Protein AF-A0A2M8Z1N2-F1 (afdb_monomer_lite)

Structure (mmCIF, N/CA/C/O backbone):
data_AF-A0A2M8Z1N2-F1
#
_entry.id   AF-A0A2M8Z1N2-F1
#
loop_
_atom_site.group_PDB
_atom_site.id
_atom_site.type_symbol
_atom_site.label_atom_id
_atom_site.label_alt_id
_atom_site.label_comp_id
_atom_site.label_asym_id
_atom_site.label_entity_id
_atom_site.label_seq_id
_atom_site.pdbx_PDB_ins_code
_atom_site.Cartn_x
_atom_site.Cartn_y
_atom_site.Cartn_z
_atom_site.occupancy
_atom_site.B_iso_or_equiv
_atom_site.auth_seq_id
_atom_site.auth_comp_id
_atom_site.auth_asym_id
_atom_site.auth_atom_id
_atom_site.pdbx_PDB_model_num
ATOM 1 N N . MET A 1 1 ? 59.979 34.017 20.161 1.00 56.16 1 MET A N 1
ATOM 2 C CA . MET A 1 1 ? 59.534 32.718 19.600 1.00 56.16 1 MET A CA 1
ATOM 3 C C . MET A 1 1 ? 60.417 32.365 18.410 1.00 56.16 1 MET A C 1
ATOM 5 O O . MET A 1 1 ? 60.495 33.167 17.484 1.00 56.16 1 MET A O 1
ATOM 9 N N . ASN A 1 2 ? 61.131 31.235 18.458 1.00 60.28 2 ASN A N 1
ATOM 10 C CA . ASN A 1 2 ? 62.002 30.788 17.362 1.00 60.28 2 ASN A CA 1
ATOM 11 C C . ASN A 1 2 ? 61.164 30.390 16.125 1.00 60.28 2 ASN A C 1
ATOM 13 O O . ASN A 1 2 ? 59.959 30.154 16.238 1.00 60.28 2 ASN A O 1
ATOM 17 N N . LYS A 1 3 ? 61.780 30.357 14.930 1.00 59.94 3 LYS A N 1
ATOM 18 C CA . LYS A 1 3 ? 61.083 30.020 13.667 1.00 59.94 3 LYS A CA 1
ATOM 19 C C . LYS A 1 3 ? 60.295 28.706 13.776 1.00 59.94 3 LYS A C 1
ATOM 21 O O . LYS A 1 3 ? 59.174 28.633 13.287 1.00 59.94 3 LYS A O 1
ATOM 26 N N . ASN A 1 4 ? 60.835 27.735 14.511 1.00 58.34 4 ASN A N 1
ATOM 27 C CA . ASN A 1 4 ? 60.213 26.430 14.727 1.00 58.34 4 ASN A CA 1
ATOM 28 C C . ASN A 1 4 ? 58.948 26.527 15.596 1.00 58.34 4 ASN A C 1
ATOM 30 O O . ASN A 1 4 ? 57.950 25.897 15.276 1.00 58.34 4 ASN A O 1
ATOM 34 N N . GLY A 1 5 ? 58.926 27.380 16.626 1.00 52.31 5 GLY A N 1
ATOM 35 C CA . GLY A 1 5 ? 57.735 27.623 17.446 1.00 52.31 5 GLY A CA 1
ATOM 36 C C . GLY A 1 5 ? 56.608 28.332 16.690 1.00 52.31 5 GLY A C 1
ATOM 37 O O . GLY A 1 5 ? 55.441 28.029 16.915 1.00 52.31 5 GLY A O 1
ATOM 38 N N . LYS A 1 6 ? 56.936 29.230 15.746 1.00 60.38 6 LYS A N 1
ATOM 39 C CA . LYS A 1 6 ? 55.936 29.830 14.838 1.00 60.38 6 LYS A CA 1
ATOM 40 C C . LYS A 1 6 ? 55.359 28.797 13.867 1.00 60.38 6 LYS A C 1
ATOM 42 O O . LYS A 1 6 ? 54.159 28.818 13.620 1.00 60.38 6 LYS A O 1
ATOM 47 N N . LEU A 1 7 ? 56.196 27.892 13.354 1.00 54.12 7 LEU A N 1
ATOM 48 C CA . LEU A 1 7 ? 55.771 26.825 12.447 1.00 54.12 7 LEU A CA 1
ATOM 49 C C . LEU A 1 7 ? 54.867 25.805 13.160 1.00 54.12 7 LEU A C 1
ATOM 51 O O . LEU A 1 7 ? 53.811 25.465 12.645 1.00 54.12 7 LEU A O 1
ATOM 55 N N . ILE A 1 8 ? 55.238 25.381 14.373 1.00 61.31 8 ILE A N 1
ATOM 56 C CA . ILE A 1 8 ? 54.447 24.448 15.192 1.00 61.31 8 ILE A CA 1
ATOM 57 C C . ILE A 1 8 ? 53.095 25.066 15.570 1.00 61.31 8 ILE A C 1
ATOM 59 O O . ILE A 1 8 ? 52.067 24.405 15.446 1.00 61.31 8 ILE A O 1
ATOM 63 N N . ALA A 1 9 ? 53.070 26.345 15.961 1.00 59.19 9 ALA A N 1
ATOM 64 C CA . ALA A 1 9 ? 51.823 27.047 16.263 1.00 59.19 9 ALA A CA 1
ATOM 65 C C . ALA A 1 9 ? 50.920 27.197 15.024 1.00 59.19 9 ALA A C 1
ATOM 67 O O . ALA A 1 9 ? 49.710 27.013 15.125 1.00 59.19 9 ALA A O 1
ATOM 68 N N . ALA A 1 10 ? 51.496 27.479 13.850 1.00 59.12 10 ALA A N 1
ATOM 69 C CA . ALA A 1 10 ? 50.747 27.584 12.598 1.00 59.12 10 ALA A CA 1
ATOM 70 C C . ALA A 1 10 ? 50.174 26.231 12.139 1.00 59.12 10 ALA A C 1
ATOM 72 O O . ALA A 1 10 ? 49.019 26.170 11.724 1.00 59.12 10 ALA A O 1
ATOM 73 N N . VAL A 1 11 ? 50.941 25.141 12.266 1.00 59.81 11 VAL A N 1
ATOM 74 C CA . VAL A 1 11 ? 50.475 23.777 11.956 1.00 59.81 11 VAL A CA 1
ATOM 75 C C . VAL A 1 11 ? 49.384 23.335 12.934 1.00 59.81 11 VAL A C 1
ATOM 77 O O . VAL A 1 11 ? 48.373 22.783 12.507 1.00 59.81 11 VAL A O 1
ATOM 80 N N . GLY A 1 12 ? 49.534 23.638 14.228 1.00 53.88 12 GLY A N 1
ATOM 81 C CA . GLY A 1 12 ? 48.501 23.374 15.233 1.00 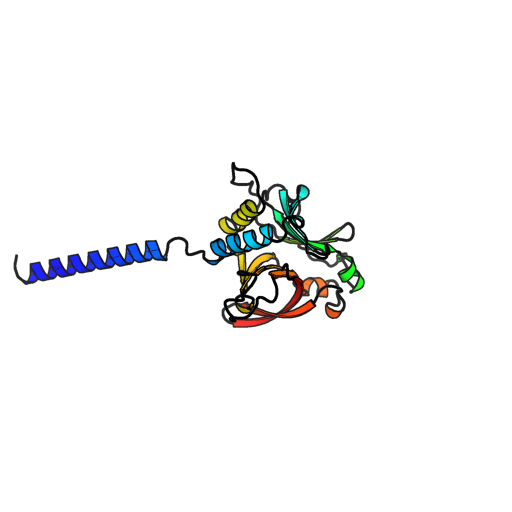53.88 12 GLY A CA 1
ATOM 82 C C . GLY A 1 12 ? 47.203 24.139 14.960 1.00 53.88 12 GLY A C 1
ATOM 83 O O . GLY A 1 12 ? 46.126 23.550 14.990 1.00 53.88 12 GLY A O 1
ATOM 84 N N . ALA A 1 13 ? 47.294 25.426 14.613 1.00 62.94 13 ALA A N 1
ATOM 85 C CA . ALA A 1 13 ? 46.131 26.238 14.256 1.00 62.94 13 ALA A CA 1
ATOM 86 C C . ALA A 1 13 ? 45.434 25.739 12.976 1.00 62.94 13 ALA A C 1
ATOM 88 O O . ALA A 1 13 ? 44.207 25.680 12.930 1.00 62.94 13 ALA A O 1
ATOM 89 N N . ALA A 1 14 ? 46.199 25.321 11.962 1.00 60.00 14 ALA A N 1
ATOM 90 C CA . ALA A 1 14 ? 45.654 24.752 10.730 1.00 60.00 14 ALA A CA 1
ATOM 91 C C . ALA A 1 14 ? 44.951 23.403 10.969 1.00 60.00 14 ALA A C 1
ATOM 93 O O . ALA A 1 14 ? 43.871 23.176 10.430 1.00 60.00 14 ALA A O 1
ATOM 94 N N . ALA A 1 15 ? 45.512 22.535 11.817 1.00 62.75 15 ALA A N 1
ATOM 95 C CA . ALA A 1 15 ? 44.900 21.253 12.167 1.00 62.75 15 ALA A CA 1
ATOM 96 C C . ALA A 1 15 ? 43.570 21.430 12.921 1.00 62.75 15 ALA A C 1
ATOM 98 O O . ALA A 1 15 ? 42.595 20.740 12.623 1.00 62.75 15 ALA A O 1
ATOM 99 N N . VAL A 1 16 ? 43.500 22.396 13.845 1.00 70.88 16 VAL A N 1
ATOM 100 C CA . VAL A 1 16 ? 42.253 22.738 14.550 1.00 70.88 16 VAL A CA 1
ATOM 101 C C . VAL A 1 16 ? 41.213 23.299 13.580 1.00 70.88 16 VAL A C 1
ATOM 103 O O . VAL A 1 16 ? 40.056 22.891 13.630 1.00 70.88 16 VAL A O 1
ATOM 106 N N . LEU A 1 17 ? 41.614 24.178 12.656 1.00 67.62 17 LEU A N 1
ATOM 107 C CA . LEU A 1 17 ? 40.703 24.744 11.658 1.00 67.62 17 LEU A CA 1
ATOM 108 C C . LEU A 1 17 ? 40.112 23.656 10.744 1.00 67.62 17 LEU A C 1
ATOM 110 O O . LEU A 1 17 ? 38.910 23.650 10.494 1.00 67.62 17 LEU A O 1
ATOM 114 N N . VAL A 1 18 ? 40.934 22.700 10.301 1.00 67.69 18 VAL A N 1
ATOM 115 C CA . VAL A 1 18 ? 40.484 21.553 9.494 1.00 67.69 18 VAL A CA 1
ATOM 116 C C . VAL A 1 18 ? 39.529 20.658 10.286 1.00 67.69 18 VAL A C 1
ATOM 118 O O . VAL A 1 18 ? 38.492 20.273 9.755 1.00 67.69 18 VAL A O 1
ATOM 121 N N . ALA A 1 19 ? 39.812 20.374 11.559 1.00 63.34 19 ALA A N 1
ATOM 122 C CA . ALA A 1 19 ? 38.916 19.583 12.404 1.00 63.34 19 ALA A CA 1
ATOM 123 C C . ALA A 1 19 ? 37.553 20.269 12.619 1.00 63.34 19 ALA A C 1
ATOM 125 O O . ALA A 1 19 ? 36.520 19.604 12.578 1.00 63.34 19 ALA A O 1
ATOM 126 N N . VAL A 1 20 ? 37.533 21.597 12.783 1.00 71.06 20 VAL A N 1
ATOM 127 C CA . VAL A 1 20 ? 36.293 22.384 12.900 1.00 71.06 20 VAL A CA 1
ATOM 128 C C . VAL A 1 20 ? 35.500 22.368 11.593 1.00 71.06 20 VAL A C 1
ATOM 130 O O . VAL A 1 20 ? 34.286 22.190 11.628 1.00 71.06 20 VAL A O 1
ATOM 133 N N . ILE A 1 21 ? 36.164 22.491 10.440 1.00 68.00 21 ILE A N 1
ATOM 134 C CA . ILE A 1 21 ? 35.508 22.401 9.126 1.00 68.00 21 ILE A CA 1
ATOM 135 C C . ILE A 1 21 ? 34.936 20.997 8.904 1.00 68.00 21 ILE A C 1
ATOM 137 O O . ILE A 1 21 ? 33.793 20.875 8.479 1.00 68.00 21 ILE A O 1
ATOM 141 N N . ILE A 1 22 ? 35.677 19.937 9.242 1.00 60.50 22 ILE A N 1
ATOM 142 C CA . ILE A 1 22 ? 35.192 18.553 9.143 1.00 60.50 22 ILE A CA 1
ATOM 143 C C . ILE A 1 22 ? 33.990 18.339 10.069 1.00 60.50 22 ILE A C 1
ATOM 145 O O . ILE A 1 22 ? 32.986 17.788 9.633 1.00 60.50 22 ILE A O 1
ATOM 149 N N . ALA A 1 23 ? 34.039 18.819 11.313 1.00 58.25 23 ALA A N 1
ATOM 150 C CA . ALA A 1 23 ? 32.915 18.720 12.241 1.00 58.25 23 ALA A CA 1
ATOM 151 C C . ALA A 1 23 ? 31.687 19.517 11.765 1.00 58.25 23 ALA A C 1
ATOM 153 O O . ALA A 1 23 ? 30.561 19.053 11.930 1.00 58.25 23 ALA A O 1
ATOM 154 N N . ALA A 1 24 ? 31.890 20.683 11.143 1.00 59.53 24 ALA A N 1
ATOM 155 C CA . ALA A 1 24 ? 30.822 21.483 10.553 1.00 59.53 24 ALA A CA 1
ATOM 156 C C . ALA A 1 24 ? 30.219 20.808 9.312 1.00 59.53 24 ALA A C 1
ATOM 158 O O . ALA A 1 24 ? 29.002 20.789 9.178 1.00 59.53 24 ALA A O 1
ATOM 159 N N . VAL A 1 25 ? 31.036 20.197 8.445 1.00 57.56 25 VAL A N 1
ATOM 160 C CA . VAL A 1 25 ? 30.568 19.408 7.291 1.00 57.56 25 VAL A CA 1
ATOM 161 C C . VAL A 1 25 ? 29.851 18.139 7.747 1.00 57.56 25 VAL A C 1
ATOM 163 O O . VAL A 1 25 ? 28.822 17.803 7.185 1.00 57.56 25 VAL A O 1
ATOM 166 N N . ILE A 1 26 ? 30.314 17.455 8.796 1.00 54.34 26 ILE A N 1
ATOM 167 C CA . ILE A 1 26 ? 29.599 16.308 9.377 1.00 54.34 26 ILE A CA 1
ATOM 168 C C . ILE A 1 26 ? 28.275 16.753 10.013 1.00 54.34 26 ILE A C 1
ATOM 170 O O . ILE A 1 26 ? 27.309 16.006 9.963 1.00 54.34 26 ILE A O 1
ATOM 174 N N . GLN A 1 27 ? 28.173 17.965 10.562 1.00 53.03 27 GLN A N 1
ATOM 175 C CA . GLN A 1 27 ? 26.904 18.488 11.088 1.00 53.03 27 GLN A CA 1
ATOM 176 C C . GLN A 1 27 ? 25.946 18.972 9.989 1.00 53.03 27 GLN A C 1
ATOM 178 O O . GLN A 1 27 ? 24.738 18.802 10.128 1.00 53.03 27 GLN A O 1
ATOM 183 N N . THR A 1 28 ? 26.44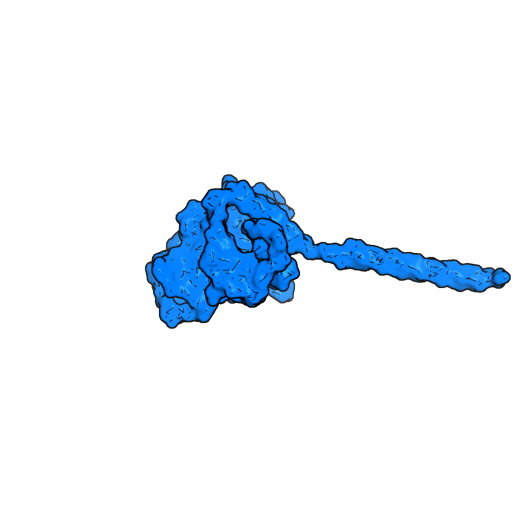9 19.538 8.887 1.00 54.44 28 THR A N 1
ATOM 184 C CA . THR A 1 28 ? 25.611 20.007 7.768 1.00 54.44 28 THR A CA 1
ATOM 185 C C . THR A 1 28 ? 25.257 18.896 6.782 1.00 54.44 28 THR A C 1
ATOM 187 O O . THR A 1 28 ? 24.136 18.865 6.289 1.00 54.44 28 THR A O 1
ATOM 190 N N . ALA A 1 29 ? 26.164 17.950 6.534 1.00 50.31 29 ALA A N 1
ATOM 191 C CA . ALA A 1 29 ? 25.922 16.753 5.729 1.00 50.31 29 ALA A CA 1
ATOM 192 C C . ALA A 1 29 ? 25.341 15.594 6.554 1.00 50.31 29 ALA A C 1
ATOM 194 O O . ALA A 1 29 ? 24.684 14.732 5.997 1.00 50.31 29 ALA A O 1
ATOM 195 N N . GLY A 1 30 ? 25.540 15.554 7.873 1.00 43.00 30 GLY A N 1
ATOM 196 C CA . GLY A 1 30 ? 24.906 14.584 8.780 1.00 43.00 30 GLY A CA 1
ATOM 197 C C . GLY A 1 30 ? 23.588 15.071 9.389 1.00 43.00 30 GLY A C 1
ATOM 198 O O . GLY A 1 30 ? 22.973 14.353 10.175 1.00 43.00 30 GLY A O 1
ATOM 199 N N . GLY A 1 31 ? 23.129 16.275 9.035 1.00 46.53 31 GLY A N 1
ATOM 200 C CA . GLY A 1 31 ? 21.827 16.793 9.438 1.00 46.53 31 GLY A CA 1
ATOM 201 C C . GLY A 1 31 ? 20.705 16.093 8.676 1.00 46.53 31 GLY A C 1
ATOM 202 O O . GLY A 1 31 ? 20.426 16.453 7.541 1.00 46.53 31 GLY A O 1
ATOM 203 N N . ASN A 1 32 ? 20.069 15.094 9.296 1.00 55.72 32 ASN A N 1
ATOM 204 C CA . ASN A 1 32 ? 18.836 14.428 8.847 1.00 55.72 32 ASN A CA 1
ATOM 205 C C . ASN A 1 32 ? 18.682 14.341 7.307 1.00 55.72 32 ASN A C 1
ATOM 207 O O . ASN A 1 32 ? 17.739 14.895 6.721 1.00 55.72 32 ASN A 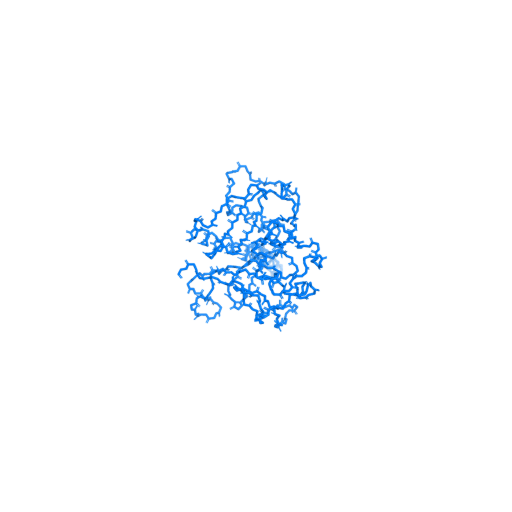O 1
ATOM 211 N N . LEU A 1 33 ? 19.619 13.636 6.653 1.00 62.22 33 LEU A N 1
ATOM 212 C CA . LEU A 1 33 ? 19.565 13.249 5.233 1.00 62.22 33 LEU A CA 1
ATOM 213 C C . LEU A 1 33 ? 18.502 12.170 4.976 1.00 62.22 33 LEU A C 1
ATOM 215 O O . LEU A 1 33 ? 18.679 11.302 4.121 1.00 62.22 33 LEU A O 1
ATOM 219 N N . ASP A 1 34 ? 17.385 12.197 5.702 1.00 74.25 34 ASP A N 1
ATOM 220 C CA . ASP A 1 34 ? 16.264 11.332 5.381 1.00 74.25 34 ASP A CA 1
ATOM 221 C C . ASP A 1 34 ? 15.508 11.888 4.171 1.00 74.25 34 ASP A C 1
ATOM 223 O O . ASP A 1 34 ? 14.406 12.428 4.262 1.00 74.25 34 ASP A O 1
ATOM 227 N N . VAL A 1 35 ? 16.174 11.815 3.021 1.00 82.38 35 VAL A N 1
ATOM 228 C CA . VAL A 1 35 ? 15.654 12.251 1.727 1.00 82.38 35 VAL A CA 1
ATOM 229 C C . VAL A 1 35 ? 14.409 11.447 1.389 1.00 82.38 35 VAL A C 1
ATOM 231 O O . VAL A 1 35 ? 13.422 12.021 0.951 1.00 82.38 35 VAL A O 1
ATOM 234 N N . VAL A 1 36 ? 14.431 10.140 1.653 1.00 85.44 36 VAL A N 1
ATOM 235 C CA . VAL A 1 36 ? 13.286 9.261 1.412 1.00 85.44 36 VAL A CA 1
ATOM 236 C C . VAL A 1 36 ? 12.117 9.651 2.313 1.00 85.44 36 VAL A C 1
ATOM 238 O O . VAL A 1 36 ? 11.042 9.882 1.783 1.00 85.44 36 VAL A O 1
ATOM 241 N N . GLY A 1 37 ? 12.296 9.829 3.624 1.00 85.81 37 GLY A N 1
ATOM 242 C CA . GLY A 1 37 ? 11.205 10.256 4.511 1.00 85.81 37 GLY A CA 1
ATOM 243 C C . GLY A 1 37 ? 10.616 11.618 4.131 1.00 85.81 37 GLY A C 1
ATOM 244 O O . GLY A 1 37 ? 9.408 11.756 3.980 1.00 85.81 37 GLY A O 1
ATOM 245 N N . LYS A 1 38 ? 11.465 12.619 3.873 1.00 87.38 38 LYS A N 1
ATOM 246 C CA . LYS A 1 38 ? 11.001 13.966 3.493 1.00 87.38 38 LYS A CA 1
ATOM 247 C C . LYS A 1 38 ? 10.302 13.998 2.131 1.00 87.38 38 LYS A C 1
ATOM 249 O O . LYS A 1 38 ? 9.274 14.649 1.983 1.00 87.38 38 LYS A O 1
ATOM 254 N N . GLN A 1 39 ? 10.868 13.337 1.123 1.00 93.88 39 GLN A N 1
ATOM 255 C CA . GLN A 1 39 ? 10.316 13.366 -0.236 1.00 93.88 39 GLN A CA 1
ATOM 256 C C . GLN A 1 39 ? 9.102 12.446 -0.392 1.00 93.88 39 GLN A C 1
ATOM 258 O O . GLN A 1 39 ? 8.196 12.764 -1.162 1.00 93.88 39 GLN A O 1
ATOM 263 N N . SER A 1 40 ? 9.049 11.342 0.356 1.00 97.19 40 SER A N 1
ATOM 264 C CA . SER A 1 40 ? 7.879 10.463 0.390 1.00 97.19 40 SER A CA 1
ATOM 265 C C . SER A 1 40 ? 6.649 11.191 0.932 1.00 97.19 40 SER A C 1
ATOM 267 O O . SER A 1 40 ? 5.607 11.123 0.293 1.00 97.19 40 SER A O 1
ATOM 269 N N . ALA A 1 41 ? 6.781 11.995 1.995 1.00 97.00 41 ALA A N 1
ATOM 270 C CA . ALA A 1 41 ? 5.677 12.813 2.511 1.00 97.00 41 ALA A CA 1
ATOM 271 C C . ALA A 1 41 ? 5.165 13.839 1.489 1.00 97.00 41 ALA A C 1
ATOM 273 O O . ALA A 1 41 ? 3.971 13.872 1.210 1.00 97.00 41 ALA A O 1
ATOM 274 N N . GLY A 1 42 ? 6.055 14.621 0.867 1.00 97.12 42 GLY A N 1
ATOM 275 C CA . GLY A 1 42 ? 5.636 15.628 -0.121 1.00 97.12 42 GLY A CA 1
ATOM 276 C C . GLY A 1 42 ? 5.013 15.030 -1.393 1.00 97.12 42 GLY A C 1
ATOM 277 O O . GLY A 1 42 ? 4.050 15.565 -1.942 1.00 97.12 42 GLY A O 1
ATOM 278 N N . SER A 1 43 ? 5.527 13.891 -1.865 1.00 97.69 43 SER A N 1
ATOM 279 C CA . SER A 1 43 ? 4.917 13.181 -3.001 1.00 97.69 43 SER A CA 1
ATOM 280 C C . SER A 1 43 ? 3.596 12.516 -2.618 1.00 97.69 43 SER A C 1
ATOM 282 O O . SER A 1 43 ? 2.651 12.566 -3.399 1.00 97.69 43 SER A O 1
ATOM 284 N N . PHE A 1 44 ? 3.476 11.979 -1.402 1.00 98.62 44 PHE A N 1
ATOM 285 C CA . PHE A 1 44 ? 2.217 11.420 -0.920 1.00 98.62 44 PHE A CA 1
ATOM 286 C C . PHE A 1 44 ? 1.147 12.503 -0.766 1.00 98.62 44 PHE A C 1
ATOM 288 O O . PHE A 1 44 ? 0.022 12.310 -1.210 1.00 98.62 44 PHE A O 1
ATOM 295 N N . GLU A 1 45 ? 1.498 13.685 -0.252 1.00 98.31 45 GLU A N 1
ATOM 296 C CA . GLU A 1 45 ? 0.605 14.851 -0.236 1.00 98.31 45 GLU A CA 1
ATOM 297 C C . GLU A 1 45 ? 0.089 15.196 -1.642 1.00 98.31 45 GLU A C 1
ATOM 299 O O . GLU A 1 45 ? -1.089 15.502 -1.820 1.00 98.31 45 GLU A O 1
ATOM 304 N N . THR A 1 46 ? 0.941 15.079 -2.665 1.00 98.19 46 THR A N 1
ATOM 305 C CA . THR A 1 46 ? 0.530 15.282 -4.063 1.00 98.19 46 THR A CA 1
ATOM 306 C C . THR A 1 46 ? -0.519 14.252 -4.499 1.00 98.19 46 THR A C 1
ATOM 308 O O . THR A 1 46 ? -1.500 14.626 -5.144 1.00 98.19 46 THR A O 1
ATOM 311 N N . ILE A 1 47 ? -0.368 12.981 -4.108 1.00 98.38 47 ILE A N 1
ATOM 312 C CA . ILE A 1 47 ? -1.379 11.936 -4.343 1.00 98.38 47 ILE A CA 1
ATOM 313 C C . ILE A 1 47 ? -2.691 12.287 -3.633 1.00 98.38 47 ILE A C 1
ATOM 315 O O . ILE A 1 47 ? -3.738 12.330 -4.278 1.00 98.38 47 ILE A O 1
ATOM 319 N N . LEU A 1 48 ? -2.633 12.599 -2.334 1.00 98.50 48 LEU A N 1
ATOM 320 C CA . LEU A 1 48 ? -3.808 12.939 -1.522 1.00 98.50 48 LEU A CA 1
ATOM 321 C C . LEU A 1 48 ? -4.593 14.120 -2.114 1.00 98.50 48 LEU A C 1
ATOM 323 O O . LEU A 1 48 ? -5.819 14.087 -2.164 1.00 98.50 48 LEU A O 1
ATOM 327 N N . ASN A 1 49 ? -3.886 15.135 -2.613 1.00 98.06 49 ASN A N 1
ATOM 328 C CA . ASN A 1 49 ? -4.488 16.308 -3.247 1.00 98.06 49 ASN A CA 1
ATOM 329 C C . ASN A 1 49 ? -5.021 16.038 -4.661 1.00 98.06 49 ASN A C 1
ATOM 331 O O . ASN A 1 49 ? -5.860 16.797 -5.144 1.00 98.06 49 ASN A O 1
ATOM 335 N N . THR A 1 50 ? -4.5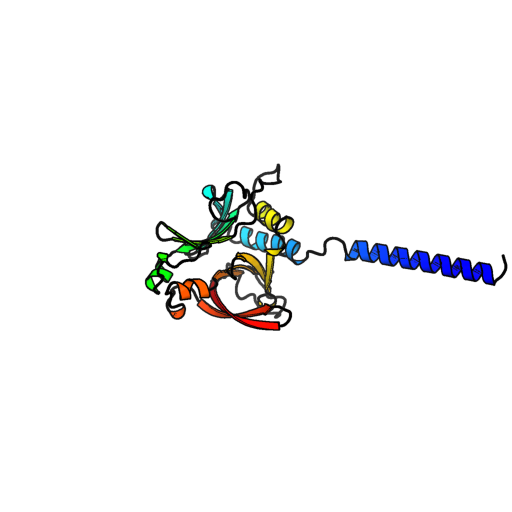39 14.991 -5.337 1.00 98.12 50 THR A N 1
ATOM 336 C CA . THR A 1 50 ? -5.012 14.619 -6.679 1.00 98.12 50 THR A CA 1
ATOM 337 C C . THR A 1 50 ? -6.324 13.842 -6.614 1.00 98.12 50 THR A C 1
ATOM 339 O O . THR A 1 50 ? -7.192 14.043 -7.460 1.00 98.12 50 THR A O 1
ATOM 342 N N . VAL A 1 51 ? -6.496 12.994 -5.597 1.00 97.88 51 VAL A N 1
ATOM 343 C CA . VAL A 1 51 ? -7.701 12.166 -5.411 1.00 97.88 51 VAL A CA 1
ATOM 344 C C . VAL A 1 51 ? -8.361 12.381 -4.041 1.00 97.88 51 VAL A C 1
ATOM 346 O O . VAL A 1 51 ? -8.539 11.427 -3.282 1.00 97.88 51 VAL A O 1
ATOM 349 N N . PRO A 1 52 ? -8.759 13.619 -3.694 1.00 97.62 52 PRO A N 1
ATOM 350 C CA . PRO A 1 52 ? -9.295 13.919 -2.366 1.00 97.62 52 PRO A CA 1
ATOM 351 C C . PRO A 1 52 ? -10.579 13.135 -2.056 1.00 97.62 52 PRO A C 1
ATOM 353 O O . PRO A 1 52 ? -10.773 12.709 -0.921 1.00 97.62 52 PRO A O 1
ATOM 356 N N . ASP A 1 53 ? -11.414 12.862 -3.063 1.00 97.81 53 ASP A N 1
ATOM 357 C CA . ASP A 1 53 ? -12.671 12.114 -2.902 1.00 97.81 53 ASP A CA 1
ATOM 358 C C . ASP A 1 53 ? -12.451 10.620 -2.586 1.00 97.81 53 ASP A C 1
ATOM 360 O O . ASP A 1 53 ? -13.336 9.943 -2.049 1.00 97.81 53 ASP A O 1
ATOM 364 N N . ASN A 1 54 ? -11.256 10.103 -2.888 1.00 98.38 54 ASN A N 1
ATOM 365 C CA . ASN A 1 54 ? -10.841 8.731 -2.603 1.00 98.38 54 ASN A CA 1
ATOM 366 C C . ASN A 1 54 ? -10.225 8.575 -1.206 1.00 98.38 54 ASN A C 1
ATOM 368 O O . ASN A 1 54 ? -9.983 7.442 -0.782 1.00 98.38 54 ASN A O 1
ATOM 372 N N . VAL A 1 55 ? -9.972 9.680 -0.496 1.00 98.56 55 VAL A N 1
ATOM 373 C CA . VAL A 1 55 ? -9.365 9.685 0.837 1.00 98.56 55 VAL A CA 1
ATOM 374 C C . VAL A 1 55 ? -10.440 9.922 1.890 1.00 98.56 55 VAL A C 1
ATOM 376 O O . VAL A 1 55 ? -11.140 10.932 1.873 1.00 98.56 55 VAL A O 1
ATOM 379 N N . LYS A 1 56 ? -10.578 8.993 2.838 1.00 98.25 56 LYS A N 1
ATOM 380 C CA . LYS A 1 56 ? -11.607 9.055 3.888 1.00 98.25 56 LYS A CA 1
ATOM 381 C C . LYS A 1 56 ? -11.022 8.747 5.254 1.00 98.25 56 LYS A C 1
ATOM 383 O O . LYS A 1 56 ? -10.073 7.974 5.361 1.00 98.25 56 LYS A O 1
ATOM 388 N N . ALA A 1 57 ? -11.610 9.328 6.296 1.00 97.62 57 ALA A N 1
ATOM 389 C CA . ALA A 1 57 ? -11.345 8.891 7.660 1.00 97.62 57 ALA A CA 1
ATOM 390 C C . ALA A 1 57 ? -11.749 7.416 7.816 1.00 97.62 57 ALA A C 1
ATOM 392 O O . ALA A 1 57 ? -12.784 6.992 7.300 1.00 97.62 57 ALA A O 1
ATOM 393 N N . ASP A 1 58 ? -10.925 6.655 8.524 1.00 97.12 58 ASP A N 1
ATOM 394 C CA . ASP A 1 58 ? -11.181 5.271 8.895 1.00 97.12 58 ASP A CA 1
ATOM 395 C C . ASP A 1 58 ? -11.235 5.191 10.424 1.00 97.12 58 ASP A C 1
ATOM 397 O O . ASP A 1 58 ? -10.221 5.039 11.108 1.00 97.12 58 ASP A O 1
ATOM 401 N N . GLU A 1 59 ? -12.438 5.395 10.965 1.00 94.38 59 GLU A N 1
ATOM 402 C CA . GLU A 1 59 ? -12.663 5.493 12.412 1.00 94.38 59 GLU A CA 1
ATOM 403 C C . GLU A 1 59 ? -12.346 4.178 13.133 1.00 94.38 59 GLU A C 1
ATOM 405 O O . GLU A 1 59 ? -11.837 4.201 14.250 1.00 94.38 59 GLU A O 1
ATOM 410 N N . ILE A 1 60 ? -12.590 3.036 12.479 1.00 93.81 60 ILE A N 1
ATOM 411 C CA . ILE A 1 60 ? -12.333 1.701 13.039 1.00 93.81 60 ILE A CA 1
ATOM 412 C C . ILE A 1 60 ? -10.839 1.511 13.300 1.00 93.81 60 ILE A C 1
ATOM 414 O O . ILE A 1 60 ? -10.457 0.948 14.324 1.00 93.81 60 ILE A O 1
ATOM 418 N N . ASN A 1 61 ? -9.991 1.994 12.390 1.00 95.25 61 ASN A N 1
ATOM 419 C CA . ASN A 1 61 ? -8.544 1.856 12.500 1.00 95.25 61 ASN A CA 1
ATOM 420 C C . ASN A 1 61 ? -7.858 3.088 13.117 1.00 95.25 61 ASN A C 1
ATOM 422 O O . ASN A 1 61 ? -6.625 3.142 13.158 1.00 95.25 61 ASN A O 1
ATOM 426 N N . GLY A 1 62 ? -8.623 4.079 13.592 1.00 94.44 62 GLY A N 1
ATOM 427 C CA . GLY A 1 62 ? -8.084 5.325 14.141 1.00 94.44 62 GLY A CA 1
ATOM 428 C C . GLY A 1 62 ? -7.207 6.076 13.135 1.00 94.44 62 GLY A C 1
ATOM 429 O O . GLY A 1 62 ? -6.120 6.541 13.485 1.00 94.44 62 GLY A O 1
ATOM 430 N N . GLY A 1 63 ? -7.618 6.120 11.865 1.00 96.19 63 GLY A N 1
ATOM 431 C CA . GLY A 1 63 ? -6.759 6.548 10.766 1.00 96.19 63 GLY A CA 1
ATOM 432 C C . GLY A 1 63 ? -7.493 7.049 9.531 1.00 96.19 63 GLY A C 1
ATOM 433 O O . GLY A 1 63 ? -8.553 7.668 9.615 1.00 96.19 63 GLY A O 1
ATOM 434 N N . TRP A 1 64 ? -6.891 6.788 8.374 1.00 98.50 64 TRP A N 1
ATOM 435 C CA . TRP A 1 64 ? -7.412 7.148 7.060 1.00 98.50 64 TRP A CA 1
ATOM 436 C C . TRP A 1 64 ? -7.268 5.983 6.101 1.00 98.50 64 TRP A C 1
ATOM 438 O O . TRP A 1 64 ? -6.461 5.074 6.301 1.00 98.50 64 TRP A O 1
ATOM 448 N N . SER A 1 65 ? -8.049 6.047 5.032 1.00 98.69 65 SER A N 1
ATOM 449 C CA . SER A 1 65 ? -7.950 5.140 3.906 1.00 98.69 65 SER A CA 1
ATOM 450 C C . SER A 1 65 ? -7.889 5.906 2.591 1.00 98.69 65 SER A C 1
ATOM 452 O O . SER A 1 65 ? -8.509 6.959 2.452 1.00 98.69 65 SER A O 1
ATOM 454 N N . LEU A 1 66 ? -7.149 5.358 1.630 1.00 98.81 66 LEU A N 1
ATOM 455 C CA . LEU A 1 66 ? -7.125 5.770 0.231 1.00 98.81 66 LEU A CA 1
ATOM 456 C C . LEU A 1 66 ? -7.674 4.609 -0.589 1.00 98.81 66 LEU A C 1
ATOM 458 O O . LEU A 1 66 ? -7.057 3.545 -0.656 1.00 98.81 66 LEU A O 1
ATOM 462 N N . THR A 1 67 ? -8.839 4.813 -1.199 1.00 98.75 67 THR A N 1
ATOM 463 C CA . THR A 1 67 ? -9.507 3.809 -2.037 1.00 98.75 67 THR A CA 1
ATOM 464 C C . THR A 1 67 ? -9.052 3.936 -3.485 1.00 98.75 67 THR A C 1
ATOM 466 O O . THR A 1 67 ? -9.022 5.038 -4.033 1.00 98.75 67 THR A O 1
ATOM 469 N N . ALA A 1 68 ? -8.716 2.819 -4.123 1.00 98.25 68 ALA A N 1
ATOM 470 C CA . ALA A 1 68 ? -8.367 2.778 -5.535 1.00 98.25 68 ALA A CA 1
ATOM 471 C C . ALA A 1 68 ? -9.475 3.378 -6.428 1.00 98.25 68 ALA A C 1
ATOM 473 O O . ALA A 1 68 ? -10.652 3.310 -6.068 1.00 98.25 68 ALA A O 1
ATOM 474 N N . PRO A 1 69 ? -9.136 3.917 -7.615 1.00 97.50 69 PRO A N 1
ATOM 475 C CA . PRO A 1 69 ? -10.119 4.435 -8.569 1.00 97.50 69 PRO A CA 1
ATOM 476 C C . PRO A 1 69 ? -11.227 3.448 -8.958 1.00 97.50 69 PRO A C 1
ATOM 478 O O . PRO A 1 69 ? -12.349 3.870 -9.219 1.00 97.50 69 PRO A O 1
ATOM 481 N N . ASP A 1 70 ? -10.929 2.146 -8.990 1.00 97.19 70 ASP A N 1
ATOM 482 C CA . ASP A 1 70 ? -11.910 1.099 -9.299 1.00 97.19 70 ASP A CA 1
ATOM 483 C C . ASP A 1 70 ? -12.689 0.592 -8.073 1.00 97.19 70 ASP A C 1
ATOM 485 O O . ASP A 1 70 ? -13.575 -0.244 -8.219 1.00 97.19 70 ASP A O 1
ATOM 489 N N . GLY A 1 71 ? -12.375 1.088 -6.872 1.00 97.50 71 GLY A N 1
ATOM 490 C CA . GLY A 1 71 ? -13.019 0.691 -5.620 1.00 97.50 71 GLY A CA 1
ATOM 491 C C . GLY A 1 71 ? -12.584 -0.663 -5.050 1.00 97.50 71 GLY A C 1
ATOM 492 O O . GLY A 1 71 ? -12.935 -0.956 -3.912 1.00 97.50 71 GLY A O 1
ATOM 493 N N . GLY A 1 72 ? -11.804 -1.469 -5.779 1.00 97.12 72 GLY A N 1
ATOM 494 C CA . GLY A 1 72 ? -11.561 -2.878 -5.429 1.00 97.12 72 GLY A CA 1
ATOM 495 C C . GLY A 1 72 ? -10.493 -3.117 -4.355 1.00 97.12 72 GLY A C 1
ATOM 496 O O . GLY A 1 72 ? -10.298 -4.248 -3.910 1.00 97.12 72 GLY A O 1
ATOM 497 N N . VAL A 1 73 ? -9.759 -2.075 -3.959 1.00 98.75 73 VAL A N 1
ATOM 498 C CA . VAL A 1 73 ? -8.755 -2.121 -2.888 1.00 98.75 73 VAL A CA 1
ATOM 499 C C . VAL A 1 73 ? -8.606 -0.749 -2.241 1.00 98.75 73 VAL A C 1
ATOM 501 O O . VAL A 1 73 ? -8.728 0.282 -2.905 1.00 98.75 73 VAL A O 1
ATOM 504 N N . ARG A 1 74 ? -8.297 -0.719 -0.946 1.00 98.69 74 ARG A N 1
ATOM 505 C CA . ARG A 1 74 ? -7.911 0.492 -0.224 1.00 98.69 74 ARG A CA 1
ATOM 506 C C . ARG A 1 74 ? -6.672 0.268 0.630 1.00 98.69 74 ARG A C 1
ATOM 508 O O . ARG A 1 74 ? -6.493 -0.792 1.222 1.00 98.69 74 ARG A O 1
ATOM 515 N N . PHE A 1 75 ? -5.822 1.286 0.692 1.00 98.88 75 PHE A N 1
ATOM 516 C CA . PHE A 1 75 ? -4.700 1.360 1.622 1.00 98.88 75 PHE A CA 1
ATOM 517 C C . PHE A 1 75 ? -5.182 2.084 2.870 1.00 98.88 75 PHE A C 1
ATOM 519 O O . PHE A 1 75 ? -5.739 3.173 2.756 1.00 98.88 75 PHE A O 1
ATOM 526 N N . ILE A 1 76 ? -4.981 1.488 4.040 1.00 98.81 76 ILE A N 1
ATOM 527 C CA . ILE A 1 76 ? -5.386 2.045 5.330 1.00 98.81 76 ILE A CA 1
ATOM 528 C C . ILE A 1 76 ? -4.128 2.276 6.161 1.00 98.81 76 ILE A C 1
ATOM 530 O O . ILE A 1 76 ? -3.274 1.391 6.262 1.00 98.81 76 ILE A O 1
ATOM 534 N N . TRP A 1 77 ? -4.023 3.456 6.771 1.00 98.38 77 TRP A N 1
ATOM 535 C CA . TRP A 1 77 ? -2.959 3.786 7.711 1.00 98.38 77 TRP A CA 1
ATOM 536 C C . TRP A 1 77 ? -3.518 4.492 8.940 1.00 98.38 77 TRP A C 1
ATOM 538 O O . TRP A 1 77 ? -4.289 5.451 8.858 1.00 98.38 77 TRP A O 1
ATOM 548 N N . SER A 1 78 ? -3.118 3.993 10.100 1.00 96.81 78 SER A N 1
ATOM 549 C CA . SER A 1 78 ? -3.553 4.486 11.394 1.00 96.81 78 SER A CA 1
ATOM 550 C C . SER A 1 78 ? -2.761 5.730 11.811 1.00 96.81 78 SER A C 1
ATOM 552 O O . SER A 1 78 ? -1.553 5.826 11.583 1.00 96.81 78 SER A O 1
ATOM 554 N N . GLY A 1 79 ? -3.445 6.695 12.427 1.00 93.81 79 GLY A N 1
ATOM 555 C CA . GLY A 1 79 ? -2.815 7.775 13.193 1.00 93.81 79 GLY A CA 1
ATOM 556 C C . GLY A 1 79 ? -2.741 7.469 14.689 1.00 93.81 79 GLY A C 1
ATOM 557 O O . GLY A 1 79 ? -1.900 8.031 15.389 1.00 93.81 79 GLY A O 1
ATOM 558 N N . ASP A 1 80 ? -3.596 6.569 15.181 1.00 93.69 80 ASP A N 1
ATOM 559 C CA . ASP A 1 80 ? -3.642 6.105 16.566 1.00 93.69 80 ASP A CA 1
ATOM 560 C C . ASP A 1 80 ? -3.484 4.578 16.631 1.00 93.69 80 ASP A C 1
ATOM 562 O O . ASP A 1 80 ? -4.461 3.825 16.583 1.00 93.69 80 ASP A O 1
ATOM 566 N N . TYR A 1 81 ? -2.243 4.113 16.804 1.00 94.25 81 TYR A N 1
ATOM 567 C CA . TYR A 1 81 ? -1.916 2.681 16.842 1.00 94.25 81 TYR A CA 1
ATOM 568 C C . TYR A 1 81 ? -2.519 1.955 18.051 1.00 94.25 81 TYR A C 1
ATOM 570 O O . TYR A 1 81 ? -2.571 0.724 18.088 1.00 94.25 81 TYR A O 1
ATOM 578 N N . SER A 1 82 ? -3.008 2.706 19.047 1.00 92.56 82 SER A N 1
ATOM 579 C CA . SER A 1 82 ? -3.745 2.141 20.178 1.00 92.56 82 SER A CA 1
ATOM 580 C C . SER A 1 82 ? -5.203 1.792 19.848 1.00 92.56 82 SER A C 1
ATOM 582 O O . SER A 1 82 ? -5.826 1.063 20.620 1.00 92.56 82 SER A O 1
ATOM 584 N N . GLN A 1 83 ? -5.744 2.286 18.726 1.00 92.56 83 GLN A N 1
ATOM 585 C CA . GLN A 1 83 ? -7.126 2.034 18.297 1.00 92.56 83 GLN A CA 1
ATOM 586 C C . GLN A 1 83 ? -7.249 0.943 17.238 1.00 92.56 83 GLN A C 1
ATOM 588 O O . GLN A 1 83 ? -8.265 0.253 17.203 1.00 92.56 83 GLN A O 1
ATOM 593 N N . SER A 1 84 ? -6.243 0.774 16.380 1.00 92.00 84 SER A N 1
ATOM 594 C CA . SER A 1 84 ? -6.345 -0.181 15.282 1.00 92.00 84 SER A CA 1
ATOM 595 C C . SER A 1 84 ? -6.431 -1.628 15.824 1.00 92.00 84 SER A C 1
ATOM 597 O O . SER A 1 84 ? -5.622 -2.036 16.666 1.00 92.00 84 SER A O 1
ATOM 599 N N . PRO A 1 85 ? -7.416 -2.438 15.404 1.00 90.88 85 PRO A N 1
ATOM 600 C CA . PRO A 1 85 ? -7.652 -3.747 16.012 1.00 90.88 85 PRO A CA 1
ATOM 601 C C . PRO A 1 85 ? -6.613 -4.791 15.592 1.00 90.88 85 PRO A C 1
ATOM 603 O O . PRO A 1 85 ? -6.135 -5.548 16.435 1.00 90.88 85 PRO A O 1
ATOM 606 N N . LEU A 1 86 ? -6.246 -4.819 14.306 1.00 93.69 86 LEU A N 1
ATOM 607 C CA . LEU A 1 86 ? -5.407 -5.878 13.737 1.00 93.69 86 LEU A CA 1
ATOM 608 C C . LEU A 1 86 ? -4.068 -5.353 13.211 1.00 93.69 86 LEU A C 1
ATOM 610 O O . LEU A 1 86 ? -3.012 -5.848 13.604 1.00 93.69 86 LEU A O 1
ATOM 614 N N . HIS A 1 87 ? -4.090 -4.315 12.379 1.00 97.50 87 HIS A N 1
ATOM 615 C CA . HIS A 1 87 ? -2.902 -3.755 11.733 1.00 97.50 87 HIS A CA 1
ATOM 616 C C . HIS A 1 87 ? -2.897 -2.230 11.829 1.00 97.50 87 HIS A C 1
ATOM 618 O O . HIS A 1 87 ? -3.946 -1.617 11.954 1.00 97.50 87 HIS A O 1
ATOM 624 N N . ASP A 1 88 ? -1.722 -1.612 11.764 1.00 98.00 88 ASP A N 1
ATOM 625 C CA . ASP A 1 88 ? -1.590 -0.148 11.732 1.00 98.00 88 ASP A CA 1
ATOM 626 C C . ASP A 1 88 ? -1.462 0.376 10.304 1.00 98.00 88 ASP A C 1
ATOM 628 O O . ASP A 1 88 ? -1.864 1.499 10.014 1.00 98.00 88 ASP A O 1
ATOM 632 N N . VAL A 1 89 ? -0.910 -0.443 9.412 1.00 98.56 89 VAL A N 1
ATOM 633 C CA . VAL A 1 89 ? -0.857 -0.200 7.972 1.00 98.56 89 VAL A CA 1
ATOM 634 C C . VAL A 1 89 ? -1.258 -1.481 7.255 1.00 98.56 89 VAL A C 1
ATOM 636 O O . VAL A 1 89 ? -0.757 -2.560 7.584 1.00 98.56 89 VAL A O 1
ATOM 639 N N . MET A 1 90 ? -2.185 -1.381 6.306 1.00 98.75 90 MET A N 1
ATOM 640 C CA . MET A 1 90 ? -2.781 -2.554 5.664 1.00 98.75 90 MET A CA 1
ATOM 641 C C . MET A 1 90 ? -3.389 -2.240 4.299 1.00 98.75 90 MET A C 1
ATOM 643 O O . MET A 1 90 ? -3.692 -1.087 3.988 1.00 98.75 90 MET A O 1
ATOM 647 N N . LEU A 1 91 ? -3.604 -3.291 3.513 1.00 98.88 91 LEU A N 1
ATOM 648 C CA . LEU A 1 91 ? -4.558 -3.285 2.413 1.00 98.88 91 LEU A CA 1
ATOM 649 C C . LEU A 1 91 ? -5.831 -3.986 2.853 1.00 98.88 91 LEU A C 1
ATOM 651 O O . LEU A 1 91 ? -5.774 -5.007 3.534 1.00 98.88 91 LEU A O 1
ATOM 655 N N . GLU A 1 92 ? -6.958 -3.462 2.399 1.00 98.75 92 GLU A N 1
ATOM 656 C CA . GLU A 1 92 ? -8.243 -4.144 2.428 1.00 98.75 92 GLU A CA 1
ATOM 657 C C . GLU A 1 92 ? -8.787 -4.193 1.000 1.00 98.75 92 GLU A C 1
ATOM 659 O O . GLU A 1 92 ? -8.760 -3.189 0.288 1.00 98.75 92 GLU A O 1
ATOM 664 N N . LEU A 1 93 ? -9.215 -5.367 0.555 1.00 98.75 93 LEU A N 1
ATOM 665 C CA . LEU A 1 93 ? -9.546 -5.645 -0.837 1.00 98.75 93 LEU A CA 1
ATOM 666 C C . LEU A 1 93 ? -10.694 -6.646 -0.937 1.00 98.75 93 LEU A C 1
ATOM 668 O O . LEU A 1 93 ? -10.934 -7.420 -0.012 1.00 98.75 93 LEU A O 1
ATOM 672 N N . GLU A 1 94 ? -11.386 -6.650 -2.072 1.00 98.38 94 GLU A N 1
ATOM 673 C CA . GLU A 1 94 ? -12.428 -7.643 -2.333 1.00 98.38 94 GLU A CA 1
ATOM 674 C C . GLU A 1 94 ? -11.837 -9.061 -2.336 1.00 98.38 94 GLU A C 1
ATOM 676 O O . GLU A 1 94 ? -10.828 -9.332 -2.993 1.00 98.38 94 GLU A O 1
ATOM 681 N N . ALA A 1 95 ? -12.472 -9.982 -1.607 1.00 98.50 95 ALA A N 1
ATOM 682 C CA . ALA A 1 95 ? -12.029 -11.373 -1.528 1.00 98.50 95 ALA A CA 1
ATOM 683 C C . ALA A 1 95 ? -12.360 -12.166 -2.797 1.00 98.50 95 ALA A C 1
ATOM 685 O O . ALA A 1 95 ? -11.623 -13.091 -3.141 1.00 98.50 95 ALA A O 1
ATOM 686 N N . ALA A 1 96 ? -13.448 -11.797 -3.487 1.00 98.38 96 ALA A N 1
ATOM 687 C CA . ALA A 1 96 ? -14.019 -12.563 -4.595 1.00 98.38 96 ALA A CA 1
ATOM 688 C C . ALA A 1 96 ? -12.984 -12.952 -5.672 1.00 98.38 96 ALA A C 1
ATOM 690 O O . ALA A 1 96 ? -12.856 -14.150 -5.930 1.00 98.38 96 ALA A O 1
ATOM 691 N N . PRO A 1 97 ? -12.144 -12.034 -6.204 1.00 98.56 97 PRO A N 1
ATOM 692 C CA . PRO A 1 97 ? -11.138 -12.399 -7.207 1.00 98.56 97 PRO A CA 1
ATOM 693 C C . PRO A 1 97 ? -10.134 -13.463 -6.746 1.00 98.56 97 PRO A C 1
ATOM 695 O O . PRO A 1 97 ? -9.584 -14.192 -7.566 1.00 98.56 97 PRO A O 1
ATOM 698 N N . PHE A 1 98 ? -9.876 -13.562 -5.441 1.00 98.81 98 PHE A N 1
ATOM 699 C CA . PHE A 1 98 ? -8.932 -14.521 -4.871 1.00 98.81 98 PHE A CA 1
ATOM 700 C C . PHE A 1 98 ? -9.615 -15.846 -4.549 1.00 98.81 98 PHE A C 1
ATOM 702 O O . PHE A 1 98 ? -9.062 -16.904 -4.842 1.00 98.81 98 PHE A O 1
ATOM 709 N N . THR A 1 99 ? -10.824 -15.811 -3.984 1.00 98.62 99 THR A N 1
ATOM 710 C CA . THR A 1 99 ? -11.614 -17.022 -3.720 1.00 98.62 99 THR A CA 1
ATOM 711 C C . THR A 1 99 ? -12.025 -17.721 -5.008 1.00 98.62 99 THR A C 1
ATOM 713 O O . THR A 1 99 ? -11.932 -18.944 -5.088 1.00 98.62 99 THR A O 1
ATOM 716 N N . ASP A 1 100 ? -12.365 -16.963 -6.051 1.00 98.69 100 ASP A N 1
ATOM 717 C CA . ASP A 1 100 ? -12.677 -17.510 -7.376 1.00 98.69 100 ASP A CA 1
ATOM 718 C C . ASP A 1 100 ? -11.427 -18.110 -8.041 1.00 98.69 100 ASP A C 1
ATOM 720 O O . ASP A 1 100 ? -11.508 -19.104 -8.767 1.00 98.69 100 ASP A O 1
ATOM 724 N N . ALA A 1 101 ? -10.249 -17.565 -7.721 1.00 98.75 101 ALA A N 1
ATOM 725 C CA . ALA A 1 101 ? -8.950 -18.098 -8.118 1.00 98.75 101 ALA A CA 1
ATOM 726 C C . ALA A 1 101 ? -8.448 -19.257 -7.230 1.00 98.75 101 ALA A C 1
ATOM 728 O O . ALA A 1 101 ? -7.350 -19.761 -7.462 1.00 98.75 101 ALA A O 1
ATOM 729 N N . GLY A 1 102 ? -9.232 -19.716 -6.248 1.00 98.69 102 GLY A N 1
ATOM 730 C CA . GLY A 1 102 ? -8.932 -20.906 -5.445 1.00 98.69 102 GLY A CA 1
ATOM 731 C C . GLY A 1 102 ? -8.438 -20.652 -4.021 1.00 98.69 102 GLY A C 1
ATOM 732 O O . GLY A 1 102 ? -8.013 -21.606 -3.369 1.00 98.69 102 GLY A O 1
ATOM 733 N N . LEU A 1 103 ? -8.491 -19.412 -3.519 1.00 98.81 103 LEU A N 1
ATOM 734 C CA . LEU A 1 103 ? -8.125 -19.115 -2.133 1.00 98.81 103 LEU A CA 1
ATOM 735 C C . LEU A 1 103 ? -8.954 -19.942 -1.141 1.00 98.81 103 LEU A C 1
ATOM 737 O O . LEU A 1 103 ? -10.176 -19.816 -1.074 1.00 98.81 103 LEU A O 1
ATOM 741 N N . ASP A 1 104 ? -8.260 -20.704 -0.304 1.00 98.56 104 ASP A N 1
ATOM 742 C CA . ASP A 1 104 ? -8.778 -21.308 0.916 1.00 98.56 104 ASP A CA 1
ATOM 743 C C . ASP A 1 104 ? -8.462 -20.383 2.099 1.00 98.56 104 ASP A C 1
ATOM 745 O O . ASP A 1 104 ? -7.323 -20.303 2.569 1.00 98.56 104 ASP A O 1
ATOM 749 N N . THR A 1 105 ? -9.470 -19.651 2.573 1.00 97.88 105 THR A N 1
ATOM 750 C CA . THR A 1 105 ? -9.298 -18.645 3.630 1.00 97.88 105 THR A CA 1
ATOM 751 C C . THR A 1 105 ? -8.845 -19.241 4.960 1.00 97.88 105 THR A C 1
ATOM 753 O O . THR A 1 105 ? -8.207 -18.542 5.741 1.00 97.88 105 THR A O 1
ATOM 756 N N . ASP A 1 106 ? -9.099 -20.531 5.203 1.00 98.00 106 ASP A N 1
ATOM 757 C CA . ASP A 1 106 ? -8.692 -21.214 6.438 1.00 98.00 106 ASP A CA 1
ATOM 758 C C . ASP A 1 106 ? -7.182 -21.521 6.472 1.00 98.00 106 ASP A C 1
ATOM 760 O O . ASP A 1 106 ? -6.646 -21.930 7.504 1.00 98.00 106 ASP A O 1
ATOM 764 N N . LYS A 1 107 ? -6.481 -21.333 5.346 1.00 98.38 107 LYS A N 1
ATOM 765 C CA . LYS A 1 107 ? -5.026 -21.519 5.216 1.00 98.38 107 LYS A CA 1
ATOM 766 C C . LYS A 1 107 ? -4.238 -20.214 5.209 1.00 98.38 107 LYS A C 1
ATOM 768 O O . LYS A 1 107 ? -3.018 -20.245 5.039 1.00 98.38 107 LYS A O 1
ATOM 773 N N . LEU A 1 108 ? -4.918 -19.080 5.350 1.00 98.00 108 LEU A N 1
ATOM 774 C CA . LEU A 1 108 ? -4.258 -17.786 5.410 1.00 98.00 108 LEU A CA 1
ATOM 775 C C . LEU A 1 108 ? -3.377 -17.687 6.670 1.00 98.00 108 LEU A C 1
ATOM 777 O O . LEU A 1 108 ? -3.765 -18.174 7.733 1.00 98.00 108 LEU A O 1
ATOM 781 N N . PRO A 1 109 ? -2.185 -17.076 6.569 1.00 96.69 109 PRO A N 1
ATOM 782 C CA . PRO A 1 109 ? -1.349 -16.797 7.735 1.00 96.69 109 PRO A CA 1
ATOM 783 C C . PRO A 1 109 ? -1.934 -15.666 8.599 1.00 96.69 109 PRO A C 1
ATOM 785 O O . PRO A 1 109 ? -2.782 -14.901 8.148 1.00 96.69 109 PRO A O 1
ATOM 788 N N . ASP A 1 110 ? -1.409 -15.504 9.817 1.00 94.44 110 ASP A N 1
ATOM 789 C CA . ASP A 1 110 ? -1.920 -14.566 10.835 1.00 94.44 110 ASP A CA 1
ATOM 790 C C . ASP A 1 110 ? -1.937 -13.083 10.416 1.00 94.44 110 ASP A C 1
ATOM 792 O O . ASP A 1 110 ? -2.662 -12.280 11.003 1.00 94.44 110 ASP A O 1
ATOM 796 N N . ASN A 1 111 ? -1.121 -12.686 9.436 1.00 95.06 111 ASN A N 1
ATOM 797 C CA . ASN A 1 111 ? -1.113 -11.322 8.903 1.00 95.06 111 ASN A CA 1
ATOM 798 C C . ASN A 1 111 ? -2.183 -11.074 7.833 1.00 95.06 111 ASN A C 1
ATOM 800 O O . ASN A 1 111 ? -2.234 -9.976 7.282 1.00 95.06 111 ASN A O 1
ATOM 804 N N . TYR A 1 112 ? -3.002 -12.080 7.531 1.00 97.94 112 TYR A N 1
ATOM 805 C CA . TYR A 1 112 ? -4.184 -11.968 6.698 1.00 97.94 112 TYR A CA 1
ATOM 806 C C . TYR A 1 112 ? -5.446 -12.216 7.529 1.00 97.94 112 TYR A C 1
ATOM 808 O O . TYR A 1 112 ? -5.471 -13.043 8.438 1.00 97.94 112 TYR A O 1
ATOM 816 N N . ALA A 1 113 ? -6.530 -11.538 7.166 1.00 97.12 113 ALA A N 1
ATOM 817 C CA . ALA A 1 113 ? -7.862 -11.816 7.685 1.00 97.12 113 ALA A CA 1
ATOM 818 C C . ALA A 1 113 ? -8.884 -11.807 6.547 1.00 97.12 113 ALA A C 1
ATOM 820 O O . ALA A 1 113 ? -8.844 -10.932 5.686 1.00 97.12 113 ALA A O 1
ATOM 821 N N . ALA A 1 114 ? -9.814 -12.761 6.564 1.00 97.69 114 ALA A N 1
ATOM 822 C CA . ALA A 1 114 ? -10.958 -12.808 5.661 1.00 97.69 114 ALA A CA 1
ATOM 823 C C . ALA A 1 114 ? -12.247 -12.558 6.453 1.00 97.69 114 ALA A C 1
ATOM 825 O O . ALA A 1 114 ? -12.479 -13.210 7.472 1.00 97.69 114 ALA A O 1
ATOM 826 N N . TYR A 1 115 ? -13.076 -11.614 6.013 1.00 96.88 115 TYR A N 1
ATOM 827 C CA . TYR A 1 115 ? -14.333 -11.260 6.682 1.00 96.88 115 TYR A CA 1
ATOM 828 C C . TYR A 1 115 ? -15.256 -10.510 5.722 1.00 96.88 115 TYR A C 1
ATOM 830 O O . TYR A 1 115 ? -14.778 -9.764 4.882 1.00 96.88 115 TYR A O 1
ATOM 838 N N . ASP A 1 116 ? -16.573 -10.705 5.832 1.00 95.25 116 ASP A N 1
ATOM 839 C CA . ASP A 1 116 ? -17.599 -9.941 5.098 1.00 95.25 116 ASP A CA 1
ATOM 840 C C . ASP A 1 116 ? -17.334 -9.739 3.585 1.00 95.25 116 ASP A C 1
ATOM 842 O O . ASP A 1 116 ? -17.652 -8.698 3.017 1.00 95.25 116 ASP A O 1
ATOM 846 N N . GLY A 1 117 ? -16.757 -10.743 2.911 1.00 97.19 117 GLY A N 1
ATOM 847 C CA . GLY A 1 117 ? -16.415 -10.670 1.480 1.00 97.19 117 GLY A CA 1
ATOM 848 C C . GLY A 1 117 ? -15.128 -9.897 1.159 1.00 97.19 117 GLY A C 1
ATOM 849 O O . GLY A 1 117 ? -14.828 -9.676 -0.013 1.00 97.19 117 GLY A O 1
ATOM 850 N N . MET A 1 118 ? -14.356 -9.533 2.178 1.00 98.31 118 MET A N 1
ATOM 851 C CA . MET A 1 118 ? -13.099 -8.795 2.105 1.00 98.31 118 MET A CA 1
ATOM 852 C C . MET A 1 118 ? -11.918 -9.654 2.564 1.00 98.31 118 MET A C 1
ATOM 854 O O . MET A 1 118 ? -12.055 -10.556 3.396 1.00 98.31 118 MET A O 1
ATOM 858 N N . LEU A 1 119 ? -10.740 -9.335 2.035 1.00 98.38 119 LEU A N 1
ATOM 859 C CA . LEU A 1 119 ? -9.446 -9.743 2.564 1.00 98.38 119 LEU A CA 1
ATOM 860 C C . LEU A 1 119 ? -8.723 -8.510 3.093 1.00 98.38 119 LEU A C 1
ATOM 862 O O . LEU A 1 119 ? -8.732 -7.452 2.468 1.00 98.38 119 LEU A O 1
ATOM 866 N N . MET A 1 120 ? -8.060 -8.664 4.228 1.00 98.50 120 MET A N 1
ATOM 867 C CA . MET A 1 120 ? -7.156 -7.679 4.799 1.00 98.50 120 MET A CA 1
ATOM 868 C C . MET A 1 120 ? -5.773 -8.298 4.942 1.00 98.50 120 MET A C 1
ATOM 870 O O . MET A 1 120 ? -5.663 -9.457 5.331 1.00 98.50 120 MET A O 1
ATOM 874 N N . VAL A 1 121 ? -4.732 -7.518 4.662 1.00 98.69 121 VAL A N 1
ATOM 875 C CA . VAL A 1 121 ? -3.342 -7.880 4.954 1.00 98.69 121 VAL A CA 1
ATOM 876 C C . VAL A 1 121 ? -2.569 -6.676 5.445 1.00 98.69 121 VAL A C 1
ATOM 878 O O . VAL A 1 121 ? -2.644 -5.597 4.855 1.00 98.69 121 VAL A O 1
ATOM 881 N N . GLY A 1 122 ? -1.787 -6.846 6.503 1.00 98.25 122 GLY A N 1
ATOM 882 C CA . GLY A 1 122 ? -0.987 -5.750 7.015 1.00 98.25 122 GLY A CA 1
ATOM 883 C C . GLY A 1 122 ? -0.072 -6.123 8.162 1.00 98.25 122 GLY A C 1
ATOM 884 O O . GLY A 1 122 ? 0.233 -7.285 8.425 1.00 98.25 122 GLY A O 1
ATOM 885 N N . THR A 1 123 ? 0.383 -5.087 8.857 1.00 98.00 123 THR A N 1
ATOM 886 C CA . THR A 1 123 ? 1.270 -5.231 10.007 1.00 98.00 123 THR A CA 1
ATOM 887 C C . THR A 1 123 ? 0.959 -4.192 11.067 1.00 98.00 123 THR A C 1
ATOM 889 O O . THR A 1 123 ? 0.535 -3.070 10.778 1.00 98.00 123 THR A O 1
ATOM 892 N N . LYS A 1 124 ? 1.221 -4.560 12.320 1.00 96.75 124 LYS A N 1
ATOM 893 C CA . LYS A 1 124 ? 1.356 -3.598 13.411 1.00 96.75 124 LYS A CA 1
ATOM 894 C C . LYS A 1 124 ? 2.682 -2.852 13.293 1.00 96.75 124 LYS A C 1
ATOM 896 O O . LYS A 1 124 ? 3.700 -3.429 12.909 1.00 96.75 124 LYS A O 1
ATOM 901 N N . LEU A 1 125 ? 2.642 -1.573 13.627 1.00 95.50 125 LEU A N 1
ATOM 902 C CA . LEU A 1 125 ? 3.779 -0.679 13.781 1.00 95.50 125 LEU A CA 1
ATOM 903 C C . LEU A 1 125 ? 4.064 -0.429 15.264 1.00 95.50 125 LEU A C 1
ATOM 905 O O . LEU A 1 125 ? 5.236 -0.360 15.641 1.00 95.50 125 LEU A O 1
ATOM 909 N N . GLY A 1 126 ? 3.024 -0.356 16.102 1.00 91.75 126 GLY A N 1
ATOM 910 C CA . GLY A 1 126 ? 3.187 -0.105 17.530 1.00 91.75 126 GLY A CA 1
ATOM 911 C C . GLY A 1 126 ? 1.882 -0.098 18.326 1.00 91.75 126 GLY A C 1
ATOM 912 O O . GLY A 1 126 ? 0.909 -0.766 17.983 1.00 91.75 126 GLY A O 1
ATOM 913 N N . THR A 1 127 ? 1.893 0.623 19.446 1.00 90.12 127 THR A N 1
ATOM 914 C CA . THR A 1 127 ? 0.742 0.775 20.364 1.00 90.12 127 THR A CA 1
ATOM 915 C C . THR A 1 127 ? 0.571 2.219 20.843 1.00 90.12 127 THR A C 1
ATOM 917 O O . THR A 1 127 ? -0.141 2.497 21.809 1.00 90.12 127 THR A O 1
ATOM 920 N N . GLU A 1 128 ? 1.313 3.144 20.245 1.00 87.25 128 GLU A N 1
ATOM 921 C CA . GLU A 1 128 ? 1.391 4.536 20.650 1.00 87.25 128 GLU A CA 1
ATOM 922 C C . GLU A 1 128 ? 0.148 5.315 20.215 1.00 87.25 128 GLU A C 1
ATOM 924 O O . GLU A 1 128 ? -0.406 5.114 19.136 1.00 87.25 128 GLU A O 1
ATOM 929 N N . LYS A 1 129 ? -0.238 6.278 21.051 1.00 87.69 129 LYS A N 1
ATOM 930 C CA . LYS A 1 129 ? -1.226 7.301 20.701 1.00 87.69 129 LYS A CA 1
ATOM 931 C C . LYS A 1 129 ? -0.620 8.349 19.752 1.00 87.69 129 LYS A C 1
ATOM 933 O O . LYS A 1 129 ? 0.612 8.443 19.671 1.00 87.69 129 LYS A O 1
ATOM 938 N N . PRO A 1 130 ? -1.449 9.171 19.081 1.00 82.25 130 PRO A N 1
ATOM 939 C CA . PRO A 1 130 ? -0.963 10.263 18.247 1.00 82.25 130 PRO A CA 1
ATOM 940 C C . PRO A 1 130 ? -0.106 11.242 19.062 1.00 82.25 130 PRO A C 1
ATOM 942 O O . PRO A 1 130 ? -0.468 11.613 20.181 1.00 82.25 130 PRO A O 1
ATOM 945 N N . ASP A 1 131 ? 1.011 11.698 18.489 1.00 74.25 131 ASP A N 1
ATOM 946 C CA . ASP A 1 131 ? 1.897 12.690 19.131 1.00 74.25 131 ASP A CA 1
ATOM 947 C C . ASP A 1 131 ? 1.360 14.127 19.024 1.00 74.25 131 ASP A C 1
ATOM 949 O O . ASP A 1 131 ? 1.766 15.024 19.770 1.00 74.25 131 ASP A O 1
ATOM 953 N N . SER A 1 132 ? 0.473 14.367 18.058 1.00 66.00 132 SER A N 1
ATOM 954 C CA . SER A 1 132 ? 0.015 15.698 17.671 1.00 66.00 132 SER A CA 1
ATOM 955 C C . SER A 1 132 ? -1.068 16.241 18.610 1.00 66.00 132 SER A C 1
ATOM 957 O O . SER A 1 132 ? -2.034 15.558 18.938 1.00 66.00 132 SER A O 1
ATOM 959 N N . LYS A 1 133 ? -0.934 17.522 18.989 1.00 64.00 133 LYS A N 1
ATOM 960 C CA . LYS A 1 133 ? -2.014 18.334 19.590 1.00 64.00 133 LYS A CA 1
ATOM 961 C C . LYS A 1 133 ? -2.832 19.117 18.546 1.00 64.00 133 LYS A C 1
ATOM 963 O O . LYS A 1 133 ? -3.714 19.880 18.933 1.00 64.00 133 LYS A O 1
ATOM 968 N N . GLY A 1 134 ? -2.477 19.014 17.265 1.00 67.88 134 GLY A N 1
ATOM 969 C CA . GLY A 1 134 ? -3.167 19.655 16.144 1.00 67.88 134 GLY A CA 1
ATOM 970 C C . GLY A 1 134 ? -4.295 18.791 15.579 1.00 67.88 134 GLY A C 1
ATOM 971 O O . GLY A 1 134 ? -4.534 17.682 16.053 1.00 67.88 134 GLY A O 1
ATOM 972 N N . GLU A 1 135 ? -4.983 19.306 14.561 1.00 75.25 135 GLU A N 1
ATOM 973 C CA . GLU A 1 135 ? -6.017 18.552 13.850 1.00 75.25 135 GLU A CA 1
ATOM 974 C C . GLU A 1 135 ? -5.412 17.314 13.175 1.00 75.25 135 GLU A C 1
ATOM 976 O O . GLU A 1 135 ? -4.321 17.363 12.602 1.00 75.25 135 GLU A O 1
ATOM 981 N N . ALA A 1 136 ? -6.114 16.191 13.286 1.00 88.12 136 ALA A N 1
ATOM 982 C CA . ALA A 1 136 ? -5.716 14.941 12.669 1.00 88.12 136 ALA A CA 1
ATOM 983 C C . ALA A 1 136 ? -5.933 15.044 11.151 1.00 88.12 136 ALA A C 1
ATOM 985 O O . ALA A 1 136 ? -7.066 15.205 10.700 1.00 88.12 136 ALA A O 1
ATOM 986 N N . THR A 1 137 ? -4.862 14.934 10.361 1.00 95.06 137 THR A N 1
ATOM 987 C CA . THR A 1 137 ? -4.932 14.942 8.891 1.00 95.06 137 THR A CA 1
ATOM 988 C C . THR A 1 137 ? -4.341 13.657 8.303 1.00 95.06 137 THR A C 1
ATOM 990 O O . THR A 1 137 ? -3.463 13.054 8.932 1.00 95.06 137 THR A O 1
ATOM 993 N N . PRO A 1 138 ? -4.757 13.252 7.083 1.00 97.38 138 PRO A N 1
ATOM 994 C CA . PRO A 1 138 ? -4.213 12.056 6.441 1.00 97.38 138 PRO A CA 1
ATOM 995 C C . PRO A 1 138 ? -2.686 12.120 6.289 1.00 97.38 138 PRO A C 1
ATOM 997 O O . PRO A 1 138 ? -1.991 11.137 6.556 1.00 97.38 138 PRO A O 1
ATOM 1000 N N . LEU A 1 139 ? -2.155 13.297 5.932 1.00 97.19 139 LEU A N 1
ATOM 1001 C CA . LEU A 1 139 ? -0.715 13.519 5.805 1.00 97.19 139 LEU A CA 1
ATOM 1002 C C . LEU A 1 139 ? 0.002 13.450 7.158 1.00 97.19 139 LEU A C 1
ATOM 1004 O O . LEU A 1 139 ? 1.014 12.765 7.257 1.00 97.19 139 LEU A O 1
ATOM 1008 N N . ALA A 1 140 ? -0.528 14.082 8.211 1.00 94.94 140 ALA A N 1
ATOM 1009 C CA . ALA A 1 140 ? 0.113 14.078 9.529 1.00 94.94 140 ALA A CA 1
ATOM 1010 C C . ALA A 1 140 ? 0.257 12.658 10.106 1.00 94.94 140 ALA A C 1
ATOM 1012 O O . ALA A 1 140 ? 1.246 12.342 10.770 1.00 94.94 140 ALA A O 1
ATOM 1013 N N . ALA A 1 141 ? -0.700 11.772 9.828 1.00 95.50 141 ALA A N 1
ATOM 1014 C CA . ALA A 1 141 ? -0.596 10.375 10.232 1.00 95.50 141 ALA A CA 1
ATOM 1015 C C . ALA A 1 141 ? 0.402 9.572 9.405 1.00 95.50 141 ALA A C 1
ATOM 1017 O O . ALA A 1 141 ? 1.114 8.729 9.948 1.00 95.50 141 ALA A O 1
ATOM 1018 N N . TYR A 1 142 ? 0.520 9.864 8.111 1.00 97.25 142 TYR A N 1
ATOM 1019 C CA . TYR A 1 142 ? 1.608 9.308 7.318 1.00 97.25 142 TYR A CA 1
ATOM 1020 C C . TYR A 1 142 ? 2.980 9.782 7.834 1.00 97.25 142 TYR A C 1
ATOM 1022 O O . TYR A 1 142 ? 3.895 8.978 8.023 1.00 97.25 142 TYR A O 1
ATOM 1030 N N . GLU A 1 143 ? 3.122 11.071 8.149 1.00 95.00 143 GLU A N 1
ATOM 1031 C CA . GLU A 1 143 ? 4.350 11.633 8.719 1.00 95.00 143 GLU A CA 1
ATOM 1032 C C . GLU A 1 143 ? 4.721 10.980 10.059 1.00 95.00 143 GLU A C 1
ATOM 1034 O O . GLU A 1 143 ? 5.905 10.821 10.360 1.00 95.00 143 GLU A O 1
ATOM 1039 N N . GLN A 1 144 ? 3.744 10.528 10.854 1.00 93.12 144 GLN A N 1
ATOM 1040 C CA . GLN A 1 144 ? 4.014 9.737 12.057 1.00 93.12 144 GLN A CA 1
ATOM 1041 C C . GLN A 1 144 ? 4.730 8.416 11.732 1.00 93.12 144 GLN A C 1
ATOM 1043 O O . GLN A 1 144 ? 5.684 8.064 12.431 1.00 93.12 144 GLN A O 1
ATOM 1048 N N . ILE A 1 145 ? 4.348 7.724 10.652 1.00 95.19 145 ILE A N 1
ATOM 1049 C CA . ILE A 1 145 ? 5.045 6.514 10.182 1.00 95.19 145 ILE A CA 1
ATOM 1050 C C . ILE A 1 145 ? 6.477 6.868 9.778 1.00 95.19 145 ILE A C 1
ATOM 1052 O O . ILE A 1 145 ? 7.416 6.194 10.199 1.00 95.19 145 ILE A O 1
ATOM 1056 N N . VAL A 1 146 ? 6.666 7.947 9.013 1.00 94.69 146 VAL A N 1
ATOM 1057 C CA . VAL A 1 146 ? 8.001 8.411 8.599 1.00 94.69 146 VAL A CA 1
ATOM 1058 C C . VAL A 1 146 ? 8.891 8.684 9.814 1.00 94.69 146 VAL A C 1
ATOM 1060 O O . VAL A 1 146 ? 10.042 8.247 9.846 1.00 94.69 146 VAL A O 1
ATOM 1063 N N . ASN A 1 147 ? 8.352 9.361 10.829 1.00 91.19 147 ASN A N 1
ATOM 1064 C CA . ASN A 1 147 ? 9.105 9.803 11.999 1.00 91.19 147 ASN A CA 1
ATOM 1065 C C . ASN A 1 147 ? 9.406 8.675 12.996 1.00 91.19 147 ASN A C 1
ATOM 1067 O O . ASN A 1 147 ? 10.484 8.661 13.591 1.00 91.19 147 ASN A O 1
ATOM 1071 N N . LYS A 1 148 ? 8.471 7.738 13.198 1.00 91.62 148 LYS A N 1
ATOM 1072 C CA . LYS A 1 148 ? 8.578 6.690 14.231 1.00 91.62 148 LYS A CA 1
ATOM 1073 C C . LYS A 1 148 ? 8.944 5.314 13.684 1.00 91.62 148 LYS A C 1
ATOM 1075 O O . LYS A 1 148 ? 9.630 4.546 14.351 1.00 91.62 148 LYS A O 1
ATOM 1080 N N . HIS A 1 149 ? 8.520 5.009 12.463 1.00 94.12 149 HIS A N 1
ATOM 1081 C CA . HIS A 1 149 ? 8.586 3.678 11.856 1.00 94.12 149 HIS A CA 1
ATOM 1082 C C . HIS A 1 149 ? 9.300 3.721 10.505 1.00 94.12 149 HIS A C 1
ATOM 1084 O O . HIS A 1 149 ? 8.917 3.066 9.538 1.00 94.12 149 HIS A O 1
ATOM 1090 N N . ARG A 1 150 ? 10.395 4.484 10.440 1.00 92.75 150 ARG A N 1
ATOM 1091 C CA . ARG A 1 150 ? 11.115 4.778 9.199 1.00 92.75 150 ARG A CA 1
ATOM 1092 C C . ARG A 1 150 ? 11.532 3.544 8.386 1.00 92.75 150 ARG A C 1
ATOM 1094 O O . ARG A 1 150 ? 11.598 3.619 7.159 1.00 92.75 150 ARG A O 1
ATOM 1101 N N . SER A 1 151 ? 11.796 2.411 9.039 1.00 92.56 151 SER A N 1
ATOM 1102 C CA . SER A 1 151 ? 12.146 1.129 8.401 1.00 92.56 151 SER A CA 1
ATOM 1103 C C . SER A 1 151 ? 11.040 0.547 7.505 1.00 92.56 151 SER A C 1
ATOM 1105 O O . SER A 1 151 ? 11.335 -0.265 6.616 1.00 92.56 151 SER A O 1
ATOM 1107 N N . PHE A 1 152 ? 9.793 0.981 7.710 1.00 95.81 152 PHE A N 1
ATOM 1108 C CA . PHE A 1 152 ? 8.632 0.612 6.904 1.00 95.81 152 PHE A CA 1
ATOM 1109 C C . PHE A 1 152 ? 8.488 1.466 5.644 1.00 95.81 152 PHE A C 1
ATOM 1111 O O . PHE A 1 152 ? 7.747 1.077 4.751 1.00 95.81 152 PHE A O 1
ATOM 1118 N N . ILE A 1 153 ? 9.229 2.571 5.513 1.00 96.31 153 ILE A N 1
ATOM 1119 C CA . ILE A 1 153 ? 9.224 3.386 4.295 1.00 96.31 153 ILE A CA 1
ATOM 1120 C C . ILE A 1 153 ? 10.314 2.900 3.334 1.00 96.31 153 ILE A C 1
ATOM 1122 O O . ILE A 1 153 ? 11.502 2.879 3.687 1.00 96.31 153 ILE A O 1
ATOM 1126 N N . ASN A 1 154 ? 9.931 2.515 2.116 1.00 91.88 154 ASN A N 1
ATOM 1127 C CA . ASN A 1 154 ? 10.849 2.108 1.048 1.00 91.88 154 ASN A CA 1
ATOM 1128 C C . ASN A 1 154 ? 10.896 3.116 -0.104 1.00 91.88 154 ASN A C 1
ATOM 1130 O O . ASN A 1 154 ? 10.113 4.059 -0.187 1.00 91.88 154 ASN A O 1
ATOM 1134 N N . TYR A 1 155 ? 11.871 2.898 -0.983 1.00 93.12 155 TYR A N 1
ATOM 1135 C CA . TYR A 1 155 ? 11.977 3.560 -2.271 1.00 93.12 155 TYR A CA 1
ATOM 1136 C C . TYR A 1 155 ? 12.337 2.517 -3.330 1.00 93.12 155 TYR A C 1
ATOM 1138 O O . TYR A 1 155 ? 13.349 1.821 -3.201 1.00 93.12 155 TYR A O 1
ATOM 1146 N N . HIS A 1 156 ? 11.501 2.399 -4.353 1.00 91.31 156 HIS A N 1
ATOM 1147 C CA . HIS A 1 156 ? 11.686 1.531 -5.501 1.00 91.31 156 HIS A CA 1
ATOM 1148 C C . HIS A 1 156 ? 12.377 2.316 -6.616 1.00 91.31 156 HIS A C 1
ATOM 1150 O O . HIS A 1 156 ? 11.745 3.065 -7.359 1.00 91.31 156 HIS A O 1
ATOM 1156 N N . MET A 1 157 ? 13.686 2.108 -6.770 1.00 88.94 157 MET A N 1
ATOM 1157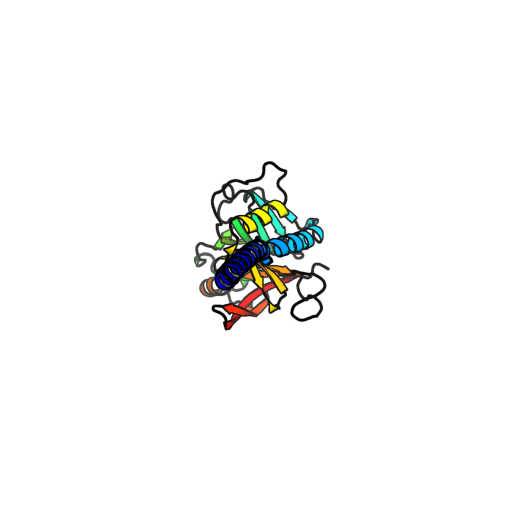 C CA . MET A 1 157 ? 14.516 2.891 -7.692 1.00 88.94 157 MET A CA 1
ATOM 1158 C C . MET A 1 157 ? 14.032 2.817 -9.147 1.00 88.94 157 MET A C 1
ATOM 1160 O O . MET A 1 157 ? 13.829 3.854 -9.764 1.00 88.94 157 MET A O 1
ATOM 1164 N N . ASP A 1 158 ? 13.762 1.623 -9.682 1.00 87.81 158 ASP A N 1
ATOM 1165 C CA . ASP A 1 158 ? 13.373 1.505 -11.098 1.00 87.81 158 ASP A CA 1
ATOM 1166 C C . ASP A 1 158 ? 12.002 2.119 -11.416 1.00 87.81 158 ASP A C 1
ATOM 1168 O O . ASP A 1 158 ? 11.770 2.560 -12.546 1.00 87.81 158 ASP A O 1
ATOM 1172 N N . MET A 1 159 ? 11.090 2.142 -10.444 1.00 90.75 159 MET A N 1
ATOM 1173 C CA . MET A 1 159 ? 9.765 2.749 -10.578 1.00 90.75 159 MET A CA 1
ATOM 1174 C C . MET A 1 159 ? 9.760 4.233 -10.210 1.00 90.75 159 MET A C 1
ATOM 1176 O O . MET A 1 159 ? 8.828 4.935 -10.591 1.00 90.75 159 MET A O 1
ATOM 1180 N N . ASP A 1 160 ? 10.813 4.714 -9.543 1.00 94.31 160 ASP A N 1
ATOM 1181 C CA . ASP A 1 160 ? 10.877 6.026 -8.894 1.00 94.31 160 ASP A CA 1
ATOM 1182 C C . ASP A 1 160 ? 9.711 6.242 -7.912 1.00 94.31 160 ASP A C 1
ATOM 1184 O O . ASP A 1 160 ? 9.080 7.300 -7.861 1.00 94.31 160 ASP A O 1
ATOM 1188 N N . HIS A 1 161 ? 9.388 5.187 -7.158 1.00 96.62 161 HIS A N 1
ATOM 1189 C CA . HIS A 1 161 ? 8.262 5.147 -6.224 1.00 96.62 161 HIS A CA 1
ATOM 1190 C C . HIS A 1 161 ? 8.735 5.136 -4.777 1.00 96.62 161 HIS A C 1
ATOM 1192 O O . HIS A 1 161 ? 9.740 4.509 -4.455 1.00 96.62 161 HIS A O 1
ATOM 1198 N N . TYR A 1 162 ? 7.993 5.789 -3.892 1.00 97.88 162 TYR A N 1
ATOM 1199 C CA . TYR A 1 162 ? 8.057 5.528 -2.456 1.00 97.88 162 TYR A CA 1
ATOM 1200 C C . TYR A 1 162 ? 6.999 4.505 -2.074 1.00 97.88 162 TYR A C 1
ATOM 1202 O O . TYR A 1 162 ? 6.061 4.279 -2.830 1.00 97.88 162 TYR A O 1
ATOM 1210 N N . GLY A 1 163 ? 7.128 3.909 -0.895 1.00 97.44 163 GLY A N 1
ATOM 1211 C CA . GLY A 1 163 ? 6.098 3.009 -0.404 1.00 97.44 163 GLY A CA 1
ATOM 1212 C C . GLY A 1 163 ? 6.069 2.858 1.106 1.00 97.44 163 GLY A C 1
ATOM 1213 O O . GLY A 1 163 ? 6.999 3.250 1.820 1.00 97.44 163 GLY A O 1
ATOM 1214 N N . VAL A 1 164 ? 4.972 2.268 1.574 1.00 98.62 164 VAL A N 1
ATOM 1215 C CA . VAL A 1 164 ? 4.808 1.739 2.928 1.00 98.62 164 VAL A CA 1
ATOM 1216 C C . VAL A 1 164 ? 4.785 0.220 2.834 1.00 98.62 164 VAL A C 1
ATOM 1218 O O . VAL A 1 164 ? 3.908 -0.364 2.196 1.00 98.62 164 VAL A O 1
ATOM 1221 N N . LYS A 1 165 ? 5.743 -0.429 3.494 1.00 98.06 165 LYS A N 1
ATOM 1222 C CA . LYS A 1 165 ? 5.766 -1.880 3.679 1.00 98.06 165 LYS A CA 1
ATOM 1223 C C . LYS A 1 165 ? 4.663 -2.283 4.648 1.00 98.06 165 LYS A C 1
ATOM 1225 O O . LYS A 1 165 ? 4.545 -1.704 5.723 1.00 98.06 165 LYS A O 1
ATOM 1230 N N . LEU A 1 166 ? 3.932 -3.333 4.301 1.00 98.25 166 LEU A N 1
ATOM 1231 C CA . LEU A 1 166 ? 2.798 -3.838 5.079 1.00 98.25 166 LEU A CA 1
ATOM 1232 C C . LEU A 1 166 ? 3.097 -5.208 5.706 1.00 98.25 166 LEU A C 1
ATOM 1234 O O . LEU A 1 166 ? 2.194 -5.885 6.174 1.00 98.25 166 LEU A O 1
ATOM 1238 N N . GLY A 1 167 ? 4.371 -5.613 5.717 1.00 95.44 167 GLY A N 1
ATOM 1239 C CA . GLY A 1 167 ? 4.810 -6.940 6.156 1.00 95.44 167 GLY A CA 1
ATOM 1240 C C . GLY A 1 167 ? 4.865 -7.951 5.009 1.00 95.44 167 GLY A C 1
ATOM 1241 O O . GLY A 1 167 ? 4.170 -7.807 4.004 1.00 95.44 167 GLY A O 1
ATOM 1242 N N . ASP A 1 168 ? 5.751 -8.940 5.134 1.00 94.00 168 ASP A N 1
ATOM 1243 C CA . ASP A 1 168 ? 5.897 -10.093 4.229 1.00 94.00 168 ASP A CA 1
ATOM 1244 C C . ASP A 1 168 ? 5.933 -9.768 2.733 1.00 94.00 168 ASP A C 1
ATOM 1246 O O . ASP A 1 168 ? 5.441 -10.522 1.902 1.00 94.00 168 ASP A O 1
ATOM 1250 N N . GLY A 1 169 ? 6.527 -8.632 2.364 1.00 94.81 169 GLY A N 1
ATOM 1251 C CA . GLY A 1 169 ? 6.668 -8.223 0.968 1.00 94.81 169 GLY A CA 1
ATOM 1252 C C . GLY A 1 169 ? 5.392 -7.678 0.318 1.00 94.81 169 GLY A C 1
ATOM 1253 O O . GLY A 1 169 ? 5.401 -7.523 -0.906 1.00 94.81 169 GLY A O 1
ATOM 1254 N N . ASN A 1 170 ? 4.347 -7.388 1.100 1.00 98.25 170 ASN A N 1
ATOM 1255 C CA . ASN A 1 170 ? 3.198 -6.572 0.703 1.00 98.25 170 ASN A CA 1
ATOM 1256 C C . ASN A 1 170 ? 3.542 -5.086 0.863 1.00 98.25 170 ASN A C 1
ATOM 1258 O O . ASN A 1 170 ? 4.269 -4.712 1.794 1.00 98.25 170 ASN A O 1
ATOM 1262 N N . MET A 1 171 ? 3.030 -4.232 -0.022 1.00 98.00 171 MET A N 1
ATOM 1263 C CA . MET A 1 171 ? 3.250 -2.792 0.083 1.00 98.00 171 MET A CA 1
ATOM 1264 C C . MET A 1 171 ? 2.162 -1.963 -0.608 1.00 98.00 171 MET A C 1
ATOM 1266 O O . MET A 1 171 ? 1.425 -2.451 -1.464 1.00 98.00 171 MET A O 1
ATOM 1270 N N . PHE A 1 172 ? 2.090 -0.691 -0.235 1.00 98.81 172 PHE A N 1
ATOM 1271 C CA . PHE A 1 172 ? 1.437 0.348 -1.023 1.00 98.81 172 PHE A CA 1
ATOM 1272 C C . PHE A 1 172 ? 2.514 1.311 -1.519 1.00 98.81 172 PHE A C 1
ATOM 1274 O O . PHE A 1 172 ? 3.289 1.815 -0.704 1.00 98.81 172 PHE A O 1
ATOM 1281 N N . GLU A 1 173 ? 2.584 1.543 -2.829 1.00 98.44 173 GLU A N 1
ATOM 1282 C CA . GLU A 1 173 ? 3.580 2.415 -3.460 1.00 98.44 173 GLU A CA 1
ATOM 1283 C C . GLU A 1 173 ? 2.930 3.584 -4.191 1.00 98.44 173 GLU A C 1
ATOM 1285 O O . GLU A 1 173 ? 1.806 3.480 -4.684 1.00 98.44 173 GLU A O 1
ATOM 1290 N N . TRP A 1 174 ? 3.658 4.693 -4.283 1.00 98.62 174 TRP A N 1
ATOM 1291 C CA . TRP A 1 174 ? 3.271 5.855 -5.069 1.00 98.62 174 TRP A CA 1
ATOM 1292 C C . TRP A 1 174 ? 4.468 6.528 -5.727 1.00 98.62 174 TRP A C 1
ATOM 1294 O O . TRP A 1 174 ? 5.598 6.484 -5.233 1.00 98.62 174 TRP A O 1
ATOM 1304 N N . ALA A 1 175 ? 4.208 7.201 -6.842 1.00 97.94 175 ALA A N 1
ATOM 1305 C CA . ALA A 1 175 ? 5.219 7.915 -7.595 1.00 97.94 175 ALA A CA 1
ATOM 1306 C C . ALA A 1 175 ? 5.794 9.096 -6.810 1.00 97.94 175 ALA A C 1
ATOM 1308 O O . ALA A 1 175 ? 5.066 9.920 -6.256 1.00 97.94 175 ALA A O 1
ATOM 1309 N N . LYS A 1 176 ? 7.122 9.243 -6.852 1.00 96.69 176 LYS A N 1
ATOM 1310 C CA . LYS A 1 176 ? 7.802 10.469 -6.414 1.00 96.69 176 LYS A CA 1
ATOM 1311 C C . LYS A 1 176 ? 7.336 11.686 -7.214 1.00 96.69 176 LYS A C 1
ATOM 1313 O O . LYS A 1 176 ? 7.240 12.785 -6.672 1.00 96.69 176 LYS A O 1
ATOM 1318 N N . ASN A 1 177 ? 7.101 11.494 -8.509 1.00 96.06 177 ASN A N 1
ATOM 1319 C CA . ASN A 1 177 ? 6.604 12.500 -9.433 1.00 96.06 177 ASN A CA 1
ATOM 1320 C C . ASN A 1 177 ? 5.628 11.820 -10.406 1.00 96.06 177 ASN A C 1
ATOM 1322 O O . ASN A 1 177 ? 6.012 10.896 -11.112 1.00 96.06 177 ASN A O 1
ATOM 1326 N N . MET A 1 178 ? 4.379 12.290 -10.436 1.00 95.56 178 MET A N 1
ATOM 1327 C CA . MET A 1 178 ? 3.287 11.712 -11.239 1.00 95.56 178 MET A CA 1
ATOM 1328 C C . MET A 1 178 ? 3.396 11.992 -12.748 1.00 95.56 178 MET A C 1
ATOM 1330 O O . MET A 1 178 ? 2.586 11.532 -13.539 1.00 95.56 178 MET A O 1
ATOM 1334 N N . GLU A 1 179 ? 4.361 12.805 -13.175 1.00 95.38 179 GLU A N 1
ATOM 1335 C CA . GLU A 1 179 ? 4.568 13.161 -14.582 1.00 95.38 179 GLU A CA 1
ATOM 1336 C C . GLU A 1 179 ? 5.798 12.464 -15.159 1.00 95.38 179 GLU A C 1
ATOM 1338 O O . GLU A 1 179 ? 5.798 12.044 -16.314 1.00 95.38 179 GLU A O 1
ATOM 1343 N N . THR A 1 180 ? 6.874 12.343 -14.380 1.00 95.50 180 THR A N 1
ATOM 1344 C CA . THR A 1 180 ? 8.171 11.861 -14.868 1.00 95.50 180 THR A CA 1
ATOM 1345 C C . THR A 1 180 ? 8.824 10.912 -13.877 1.00 95.50 180 THR A C 1
ATOM 1347 O O . THR A 1 180 ? 9.100 11.285 -12.739 1.00 95.50 180 THR A O 1
ATOM 1350 N N . ASN A 1 181 ? 9.206 9.735 -14.363 1.00 94.25 181 ASN A N 1
ATOM 1351 C CA . ASN A 1 181 ? 10.155 8.870 -13.682 1.00 94.25 181 ASN A CA 1
ATOM 1352 C C . ASN A 1 181 ? 11.562 9.474 -13.823 1.00 94.25 181 ASN A C 1
ATOM 1354 O O . ASN A 1 181 ? 12.151 9.472 -14.909 1.00 94.25 181 ASN A O 1
ATOM 1358 N N . THR A 1 182 ? 12.114 9.999 -12.728 1.00 92.00 182 THR A N 1
ATOM 1359 C CA . THR A 1 182 ? 13.393 10.730 -12.730 1.00 92.00 182 THR A CA 1
ATOM 1360 C C . THR A 1 182 ? 14.614 9.822 -12.861 1.00 92.00 182 THR A C 1
ATOM 1362 O O . THR A 1 182 ? 15.693 10.298 -13.207 1.00 92.00 182 THR A O 1
ATOM 1365 N N . VAL A 1 183 ? 14.448 8.515 -12.639 1.00 89.56 183 VAL A N 1
ATOM 1366 C CA . VAL A 1 183 ? 15.514 7.511 -12.776 1.00 89.56 183 VAL A CA 1
ATOM 1367 C C . VAL A 1 183 ? 15.687 7.085 -14.235 1.00 89.56 183 VAL A C 1
ATOM 1369 O O . VAL A 1 183 ? 16.811 6.954 -14.715 1.00 89.56 183 VAL A O 1
ATOM 1372 N N . LYS A 1 184 ? 14.579 6.909 -14.960 1.00 89.94 184 LYS A N 1
ATOM 1373 C CA . LYS A 1 184 ? 14.547 6.475 -16.366 1.00 89.94 184 LYS A CA 1
ATOM 1374 C C . LYS A 1 184 ? 14.405 7.630 -17.360 1.00 89.94 184 LYS A C 1
ATOM 1376 O O . LYS A 1 184 ? 14.569 7.412 -18.556 1.00 89.94 184 LYS A O 1
ATOM 1381 N N . ASN A 1 185 ? 14.131 8.845 -16.879 1.00 91.38 185 ASN A N 1
ATOM 1382 C CA . ASN A 1 185 ? 13.905 10.045 -17.689 1.00 91.38 185 ASN A CA 1
ATOM 1383 C C . ASN A 1 185 ? 12.818 9.836 -18.762 1.00 91.38 185 ASN A C 1
ATOM 1385 O O . ASN A 1 185 ? 13.020 10.094 -19.950 1.00 91.38 185 ASN A O 1
ATOM 1389 N N . GLN A 1 186 ? 11.669 9.328 -18.320 1.00 93.56 186 GLN A N 1
ATOM 1390 C CA . GLN A 1 186 ? 10.498 9.027 -19.146 1.00 93.56 186 GLN A CA 1
ATOM 1391 C C . GLN A 1 186 ? 9.213 9.382 -18.392 1.00 93.56 186 GLN A C 1
ATOM 1393 O O . GLN A 1 186 ? 9.263 9.639 -17.188 1.00 93.56 186 GLN A O 1
ATOM 1398 N N . ASN A 1 187 ? 8.067 9.353 -19.075 1.00 93.69 187 ASN A N 1
ATOM 1399 C CA . ASN A 1 187 ? 6.773 9.559 -18.425 1.00 93.69 187 ASN A CA 1
ATOM 1400 C C . ASN A 1 187 ? 6.569 8.552 -17.287 1.00 93.69 187 ASN A C 1
ATOM 1402 O O . ASN A 1 187 ? 6.947 7.381 -17.403 1.00 93.69 187 ASN A O 1
ATOM 1406 N N . GLN A 1 188 ? 5.980 9.020 -16.192 1.00 93.81 188 GLN A N 1
ATOM 1407 C CA . GLN A 1 188 ? 5.580 8.142 -15.104 1.00 93.81 188 GLN A CA 1
ATOM 1408 C C . GLN A 1 188 ? 4.433 7.237 -15.581 1.00 93.81 188 GLN A C 1
ATOM 1410 O O . GLN A 1 188 ? 3.443 7.717 -16.118 1.00 93.81 188 GLN A O 1
ATOM 1415 N N . ASP A 1 189 ? 4.601 5.923 -15.435 1.00 86.50 189 ASP A N 1
ATOM 1416 C CA . ASP A 1 189 ? 3.668 4.916 -15.977 1.00 86.50 189 ASP A CA 1
ATOM 1417 C C . ASP A 1 189 ? 2.572 4.505 -14.980 1.00 86.50 189 ASP A C 1
ATOM 1419 O O . ASP A 1 189 ? 1.553 3.932 -15.363 1.00 86.50 189 ASP A O 1
ATOM 1423 N N . LYS A 1 190 ? 2.828 4.734 -13.687 1.00 93.75 190 LYS A N 1
ATOM 1424 C CA . LYS A 1 190 ? 1.984 4.334 -12.552 1.00 93.75 190 LYS A CA 1
ATOM 1425 C C . LYS A 1 190 ? 2.123 5.375 -11.453 1.00 93.75 190 LYS A C 1
ATOM 1427 O O . LYS A 1 190 ? 3.257 5.643 -11.043 1.00 93.75 190 LYS A O 1
ATOM 1432 N N . ASP A 1 191 ? 1.010 5.905 -10.967 1.00 97.88 191 ASP A N 1
ATOM 1433 C CA . ASP A 1 191 ? 0.973 6.894 -9.886 1.00 97.88 191 ASP A CA 1
ATOM 1434 C C . ASP A 1 191 ? 0.857 6.247 -8.513 1.00 97.88 191 ASP A C 1
ATOM 1436 O O . ASP A 1 191 ? 1.529 6.681 -7.582 1.00 97.88 191 ASP A O 1
ATOM 1440 N N . ILE A 1 192 ? 0.040 5.198 -8.397 1.00 98.62 192 ILE A N 1
ATOM 1441 C CA . ILE A 1 192 ? -0.072 4.366 -7.195 1.00 98.62 192 ILE A CA 1
ATOM 1442 C C . ILE A 1 192 ? -0.095 2.885 -7.569 1.00 98.62 192 ILE A C 1
ATOM 1444 O O . ILE A 1 192 ? -0.573 2.512 -8.645 1.00 98.62 192 ILE A O 1
ATOM 1448 N N . VAL A 1 193 ? 0.412 2.031 -6.682 1.00 98.62 193 VAL A N 1
ATOM 1449 C CA . VAL A 1 193 ? 0.408 0.576 -6.857 1.00 98.62 193 VAL A CA 1
ATOM 1450 C C . VAL A 1 193 ? 0.104 -0.108 -5.532 1.00 98.62 193 VAL A C 1
ATOM 1452 O O . VAL A 1 193 ? 0.795 0.091 -4.534 1.00 98.62 193 VAL A O 1
ATOM 1455 N N . PHE A 1 194 ? -0.909 -0.967 -5.540 1.00 98.81 194 PHE A N 1
ATOM 1456 C CA . PHE A 1 194 ? -1.154 -1.919 -4.463 1.00 98.81 194 PHE A CA 1
ATOM 1457 C C . PHE A 1 194 ? -0.409 -3.213 -4.787 1.00 98.81 194 PHE A C 1
ATOM 1459 O O . PHE A 1 194 ? -0.541 -3.738 -5.897 1.00 98.81 194 PHE A O 1
ATOM 1466 N N . VAL A 1 195 ? 0.396 -3.708 -3.849 1.00 98.62 195 VAL A N 1
ATOM 1467 C CA . VAL A 1 195 ? 1.294 -4.845 -4.073 1.00 98.62 195 VAL A CA 1
ATOM 1468 C C . VAL A 1 195 ? 1.049 -5.912 -3.020 1.00 98.62 195 VAL A C 1
ATOM 1470 O O . VAL A 1 195 ? 1.209 -5.668 -1.822 1.00 98.62 195 VAL A O 1
ATOM 1473 N N . LEU A 1 196 ? 0.750 -7.120 -3.483 1.00 98.81 196 LEU A N 1
ATOM 1474 C CA . LEU A 1 196 ? 0.646 -8.304 -2.644 1.00 98.81 196 LEU A CA 1
ATOM 1475 C C . LEU A 1 196 ? 1.818 -9.247 -2.907 1.00 98.81 196 LEU A C 1
ATOM 1477 O O . LEU A 1 196 ? 2.234 -9.460 -4.053 1.00 98.81 196 LEU A O 1
ATOM 1481 N N . ASN A 1 197 ? 2.341 -9.836 -1.833 1.00 98.06 197 ASN A N 1
ATOM 1482 C CA . ASN A 1 197 ? 3.185 -11.014 -1.929 1.00 98.06 197 ASN A CA 1
ATOM 1483 C C . ASN A 1 197 ? 2.297 -12.228 -2.248 1.00 98.06 197 ASN A C 1
ATOM 1485 O O . ASN A 1 197 ? 1.442 -12.577 -1.434 1.00 98.06 197 ASN A O 1
ATOM 1489 N N . PRO A 1 198 ? 2.484 -12.879 -3.404 1.00 98.25 198 PRO A N 1
ATOM 1490 C CA . PRO A 1 198 ? 1.647 -13.993 -3.816 1.00 98.25 198 PRO A CA 1
ATOM 1491 C C . PRO A 1 198 ? 1.952 -15.280 -3.042 1.00 98.25 198 PRO A C 1
ATOM 1493 O O . PRO A 1 198 ? 1.095 -16.152 -3.004 1.00 98.25 198 PRO A O 1
ATOM 1496 N N . GLU A 1 199 ? 3.129 -15.435 -2.424 1.00 98.12 199 GLU A N 1
ATOM 1497 C CA . GLU A 1 199 ? 3.535 -16.719 -1.831 1.00 98.12 199 GLU A CA 1
ATOM 1498 C C . GLU A 1 199 ? 2.562 -17.252 -0.764 1.00 98.12 199 GLU A C 1
ATOM 1500 O O . GLU A 1 199 ? 2.166 -18.415 -0.879 1.00 98.12 199 GLU A O 1
ATOM 1505 N N . PRO A 1 200 ? 2.099 -16.458 0.227 1.00 98.19 200 PRO A N 1
ATOM 1506 C CA . PRO A 1 200 ? 1.142 -16.961 1.211 1.00 98.19 200 PRO A CA 1
ATOM 1507 C C . PRO A 1 200 ? -0.231 -17.266 0.604 1.00 98.19 200 PRO A C 1
ATOM 1509 O O . PRO A 1 200 ? -0.894 -18.212 1.019 1.00 98.19 200 PRO A O 1
ATOM 1512 N N . LEU A 1 201 ? -0.638 -16.508 -0.417 1.00 98.69 201 LEU A N 1
ATOM 1513 C CA . LEU A 1 201 ? -1.896 -16.722 -1.133 1.00 98.69 201 LEU A CA 1
ATOM 1514 C C . LEU A 1 201 ? -1.848 -18.014 -1.962 1.00 98.69 201 LEU A C 1
ATOM 1516 O O . LEU A 1 201 ? -2.791 -18.801 -1.936 1.00 98.69 201 LEU A O 1
ATOM 1520 N N . ILE A 1 202 ? -0.725 -18.277 -2.636 1.00 98.75 202 ILE A N 1
ATOM 1521 C CA . ILE A 1 202 ? -0.469 -19.526 -3.366 1.00 98.75 202 ILE A CA 1
ATOM 1522 C C . ILE A 1 202 ? -0.446 -20.711 -2.398 1.00 98.75 202 ILE A C 1
ATOM 1524 O O . ILE A 1 202 ? -1.046 -21.748 -2.676 1.00 98.75 202 ILE A O 1
ATOM 1528 N N . ALA A 1 203 ? 0.207 -20.568 -1.240 1.00 98.56 203 ALA A N 1
ATOM 1529 C CA . ALA A 1 203 ? 0.204 -21.598 -0.201 1.00 98.56 203 ALA A CA 1
ATOM 1530 C C . ALA A 1 203 ? -1.216 -21.889 0.322 1.00 98.56 203 ALA A C 1
ATOM 1532 O O . ALA A 1 203 ? -1.531 -23.032 0.661 1.00 98.56 203 ALA A O 1
ATOM 1533 N N . ALA A 1 204 ? -2.081 -20.874 0.318 1.00 98.62 204 ALA A N 1
ATOM 1534 C CA . ALA A 1 204 ? -3.500 -20.982 0.620 1.00 98.62 204 ALA A CA 1
ATOM 1535 C C . ALA A 1 204 ? -4.366 -21.426 -0.579 1.00 98.62 204 ALA A C 1
ATOM 1537 O O . ALA A 1 204 ? -5.576 -21.528 -0.441 1.00 98.62 204 ALA A O 1
ATOM 1538 N N . GLY A 1 205 ? -3.786 -21.757 -1.737 1.00 98.69 205 GLY A N 1
ATOM 1539 C CA . GLY A 1 205 ? -4.495 -22.366 -2.871 1.00 98.69 205 GLY A CA 1
ATOM 1540 C C . GLY A 1 205 ? -4.818 -21.437 -4.042 1.00 98.69 205 GLY A C 1
ATOM 1541 O O . GLY A 1 205 ? -5.350 -21.916 -5.042 1.00 98.69 205 GLY A O 1
ATOM 1542 N N . VAL A 1 206 ? -4.468 -20.149 -3.965 1.00 98.81 206 VAL A N 1
ATOM 1543 C CA . VAL A 1 206 ? -4.673 -19.204 -5.074 1.00 98.81 206 VAL A CA 1
ATOM 1544 C C . VAL A 1 206 ? -3.839 -19.599 -6.288 1.00 98.81 206 VAL A C 1
ATOM 1546 O O . VAL A 1 206 ? -2.623 -19.772 -6.195 1.00 98.81 206 VAL A O 1
ATOM 1549 N N . ASP A 1 207 ? -4.485 -19.651 -7.448 1.00 98.75 207 ASP A N 1
ATOM 1550 C CA . ASP A 1 207 ? -3.830 -19.595 -8.749 1.00 98.75 207 ASP A CA 1
ATOM 1551 C C . ASP A 1 207 ? -3.628 -18.119 -9.149 1.00 98.75 207 ASP A C 1
ATOM 1553 O O . ASP A 1 207 ? -4.592 -17.442 -9.519 1.00 98.75 207 ASP A O 1
ATOM 1557 N N . PRO A 1 208 ? -2.401 -17.576 -9.061 1.00 98.25 208 PRO A N 1
ATOM 1558 C CA . PRO A 1 208 ? -2.166 -16.143 -9.200 1.00 98.25 208 PRO A CA 1
ATOM 1559 C C . PRO A 1 208 ? -2.425 -15.633 -10.623 1.00 98.25 208 PRO A C 1
ATOM 1561 O O . PRO A 1 208 ? -2.695 -14.448 -10.797 1.00 98.25 208 PRO A O 1
ATOM 1564 N N . GLU A 1 209 ? -2.389 -16.502 -11.639 1.00 98.38 209 GLU A N 1
ATOM 1565 C CA . GLU A 1 209 ? -2.708 -16.129 -13.023 1.00 98.38 209 GLU A CA 1
ATOM 1566 C C . GLU A 1 209 ? -4.216 -15.942 -13.254 1.00 98.38 209 GLU A C 1
ATOM 1568 O O . GLU A 1 209 ? -4.617 -15.367 -14.266 1.00 98.38 209 GLU A O 1
ATOM 1573 N N . LYS A 1 210 ? -5.058 -16.415 -12.324 1.00 98.62 210 LYS A N 1
ATOM 1574 C CA . LYS A 1 210 ? -6.523 -16.330 -12.404 1.00 98.62 210 LYS A CA 1
ATOM 1575 C C . LYS A 1 210 ? -7.133 -15.230 -11.541 1.00 98.62 210 LYS A C 1
ATOM 1577 O O . LYS A 1 210 ? -8.346 -15.051 -11.583 1.00 98.62 210 LYS A O 1
ATOM 1582 N N . VAL A 1 211 ? -6.329 -14.507 -10.762 1.00 98.69 211 VAL A N 1
ATOM 1583 C CA . VAL A 1 211 ? -6.832 -13.426 -9.905 1.00 98.69 211 VAL A CA 1
ATOM 1584 C C . VAL A 1 211 ? -7.241 -12.240 -10.777 1.00 98.69 211 VAL A C 1
ATOM 1586 O O . VAL A 1 211 ? -6.401 -11.495 -11.283 1.00 98.69 211 VAL A O 1
ATOM 1589 N N . GLU A 1 212 ? -8.545 -12.056 -10.960 1.00 98.19 212 GLU A N 1
ATOM 1590 C CA . GLU A 1 212 ? -9.070 -10.982 -11.801 1.00 98.19 212 GLU A CA 1
ATOM 1591 C C . GLU A 1 212 ? -8.765 -9.591 -11.229 1.00 98.19 212 GLU A C 1
ATOM 1593 O O . GLU A 1 212 ? -8.790 -9.350 -10.022 1.00 98.19 212 GLU A O 1
ATOM 1598 N N . GLY A 1 213 ? -8.463 -8.638 -12.114 1.00 97.19 213 GLY A N 1
ATOM 1599 C CA . GLY A 1 213 ? -8.180 -7.254 -11.724 1.00 97.19 213 GLY A CA 1
ATOM 1600 C C . GLY A 1 213 ? -6.829 -7.036 -11.030 1.00 97.19 213 GLY A C 1
ATOM 1601 O O . GLY A 1 213 ? -6.567 -5.908 -10.603 1.00 97.19 213 GLY A O 1
ATOM 1602 N N . TRP A 1 214 ? -5.983 -8.070 -10.945 1.00 98.56 214 TRP A N 1
ATOM 1603 C CA . TRP A 1 214 ? -4.598 -8.014 -10.478 1.00 98.56 214 TRP A CA 1
ATOM 1604 C C . TRP A 1 214 ? -3.650 -8.540 -11.561 1.00 98.56 214 TRP A C 1
ATOM 1606 O O . TRP A 1 214 ? -3.972 -9.449 -12.318 1.00 98.56 214 TRP A O 1
ATOM 1616 N N . VAL A 1 215 ? -2.456 -7.958 -11.645 1.00 98.12 215 VAL A N 1
ATOM 1617 C CA . VAL A 1 215 ? -1.403 -8.381 -12.572 1.00 98.12 215 VAL A CA 1
ATOM 1618 C C . VAL A 1 215 ? -0.388 -9.221 -11.812 1.00 98.12 215 VAL A C 1
ATOM 1620 O O . VAL A 1 215 ? 0.295 -8.702 -10.931 1.00 98.12 215 VAL A O 1
ATOM 1623 N N . TYR A 1 216 ? -0.255 -10.496 -12.172 1.00 98.31 216 TYR A N 1
ATOM 1624 C CA . TYR A 1 216 ? 0.817 -11.357 -11.678 1.00 98.31 216 TYR A CA 1
ATOM 1625 C C . TYR A 1 216 ? 2.068 -11.204 -12.551 1.00 98.31 216 TYR A C 1
ATOM 1627 O O . TYR A 1 216 ? 2.069 -11.603 -13.715 1.00 98.31 216 TYR A O 1
ATOM 1635 N N . ALA A 1 217 ? 3.125 -10.585 -12.021 1.00 96.38 217 ALA A N 1
ATOM 1636 C CA . ALA A 1 217 ? 4.328 -10.272 -12.795 1.00 96.38 217 ALA A CA 1
ATOM 1637 C C . ALA A 1 217 ? 5.607 -10.258 -11.939 1.00 96.38 217 ALA A C 1
ATOM 1639 O O . ALA A 1 217 ? 5.533 -9.976 -10.738 1.00 96.38 217 ALA A O 1
ATOM 1640 N N . PRO A 1 218 ? 6.785 -10.525 -12.536 1.00 94.69 218 PRO A N 1
ATOM 1641 C CA . PRO A 1 218 ? 8.066 -10.329 -11.869 1.00 94.69 218 PRO A CA 1
ATOM 1642 C C . PRO A 1 218 ? 8.363 -8.833 -11.686 1.00 94.69 218 PRO A C 1
ATOM 1644 O O . PRO A 1 218 ? 8.085 -8.014 -12.565 1.00 94.69 218 PRO A O 1
ATOM 1647 N N . VAL A 1 219 ? 8.919 -8.490 -10.527 1.00 91.31 219 VAL A N 1
ATOM 1648 C CA . VAL A 1 219 ? 9.365 -7.143 -10.164 1.00 91.31 219 VAL A CA 1
ATOM 1649 C C . VAL A 1 219 ? 10.821 -7.203 -9.714 1.00 91.31 219 VAL A C 1
ATOM 1651 O O . VAL A 1 219 ? 11.172 -7.993 -8.832 1.00 91.31 219 VAL A O 1
ATOM 1654 N N . SER A 1 220 ? 11.650 -6.328 -10.283 1.00 87.56 220 SER A N 1
ATOM 1655 C CA . SER A 1 220 ? 13.047 -6.150 -9.895 1.00 87.56 220 SER A CA 1
ATOM 1656 C C . SER A 1 220 ? 13.145 -5.484 -8.520 1.00 87.56 220 SER A C 1
ATOM 1658 O O . SER A 1 220 ? 12.782 -4.321 -8.345 1.00 87.56 220 SER A O 1
ATOM 1660 N N . VAL A 1 221 ? 13.679 -6.199 -7.534 1.00 82.75 221 VAL A N 1
ATOM 1661 C CA . VAL A 1 221 ? 13.928 -5.689 -6.180 1.00 82.75 221 VAL A CA 1
ATOM 1662 C C . VAL A 1 221 ? 15.417 -5.716 -5.855 1.00 82.75 221 VAL A C 1
ATOM 1664 O O . VAL A 1 221 ? 16.161 -6.579 -6.319 1.00 82.75 221 VAL A O 1
ATOM 1667 N N . MET A 1 222 ? 15.868 -4.762 -5.039 1.00 76.19 222 MET A N 1
ATOM 1668 C CA . MET A 1 222 ? 17.243 -4.714 -4.540 1.00 76.19 222 MET A CA 1
ATOM 1669 C C . MET A 1 222 ? 17.318 -5.328 -3.144 1.00 76.19 222 MET A C 1
ATOM 1671 O O . MET A 1 222 ? 16.824 -4.746 -2.180 1.00 76.19 222 MET A O 1
ATOM 1675 N N . GLU A 1 223 ? 17.998 -6.464 -3.017 1.00 72.25 223 GLU A N 1
ATOM 1676 C CA . GLU A 1 223 ? 18.211 -7.153 -1.746 1.00 72.25 223 GLU A CA 1
ATOM 1677 C C . GLU A 1 223 ? 19.698 -7.474 -1.556 1.00 72.25 223 GLU A C 1
ATOM 1679 O O . GLU A 1 223 ? 20.358 -8.032 -2.433 1.00 72.25 223 GLU A O 1
ATOM 1684 N N . GLY A 1 224 ? 20.277 -7.057 -0.424 1.00 71.31 224 GLY A N 1
ATOM 1685 C CA . GLY A 1 224 ? 21.699 -7.292 -0.137 1.00 71.31 224 GLY A CA 1
ATOM 1686 C C . GLY A 1 224 ? 22.664 -6.731 -1.197 1.00 71.31 224 GLY A C 1
ATOM 1687 O O . GLY A 1 224 ? 23.753 -7.272 -1.381 1.00 71.31 224 GLY A O 1
ATOM 1688 N N . GLY A 1 225 ? 22.259 -5.681 -1.922 1.00 74.69 225 GLY A N 1
ATOM 1689 C CA . GLY A 1 225 ? 23.033 -5.087 -3.019 1.00 74.69 225 GLY A CA 1
ATOM 1690 C C . GLY A 1 225 ? 22.946 -5.839 -4.352 1.00 74.69 225 GLY A C 1
ATOM 1691 O O . GLY A 1 225 ? 23.697 -5.515 -5.270 1.00 74.69 225 GLY A O 1
ATOM 1692 N N . LYS A 1 226 ? 22.053 -6.828 -4.474 1.00 79.31 226 LYS A N 1
ATOM 1693 C CA . LYS A 1 226 ? 21.782 -7.561 -5.714 1.00 79.31 226 LYS A CA 1
ATOM 1694 C C . LYS A 1 226 ? 20.371 -7.275 -6.205 1.00 79.31 226 LYS A C 1
ATOM 1696 O O . LYS A 1 226 ? 19.449 -7.172 -5.402 1.00 79.31 226 LYS A O 1
ATOM 1701 N N . THR A 1 227 ? 20.220 -7.203 -7.521 1.00 83.62 227 THR A N 1
ATOM 1702 C CA . THR A 1 227 ? 18.911 -7.188 -8.173 1.00 83.62 227 THR A CA 1
ATOM 1703 C C . THR A 1 227 ? 18.384 -8.616 -8.263 1.00 83.62 227 THR A C 1
ATOM 1705 O O . THR A 1 227 ? 19.095 -9.509 -8.730 1.00 83.62 227 THR A O 1
ATOM 1708 N N . LEU A 1 228 ? 17.156 -8.826 -7.802 1.00 87.94 228 LEU A N 1
ATOM 1709 C CA . LEU A 1 228 ? 16.426 -10.087 -7.876 1.00 87.94 228 LEU A CA 1
ATOM 1710 C C . LEU A 1 228 ? 15.065 -9.833 -8.520 1.00 87.94 228 LEU A C 1
ATOM 1712 O O . LEU A 1 228 ? 14.452 -8.802 -8.268 1.00 87.94 228 LEU A O 1
ATOM 1716 N N . GLU A 1 229 ? 14.584 -10.786 -9.308 1.00 90.62 229 GLU A N 1
ATOM 1717 C CA . GLU A 1 229 ? 13.211 -10.776 -9.812 1.00 90.62 229 GLU A CA 1
ATOM 1718 C C . GLU A 1 229 ? 12.322 -11.549 -8.843 1.00 90.62 229 GLU A C 1
ATOM 1720 O O . GLU A 1 229 ? 12.556 -12.734 -8.593 1.00 90.62 229 GLU A O 1
ATOM 1725 N N . VAL A 1 230 ? 11.305 -10.884 -8.302 1.00 92.88 230 VAL A N 1
ATOM 1726 C CA . VAL A 1 230 ? 10.333 -11.492 -7.389 1.00 92.88 230 VAL A CA 1
ATOM 1727 C C . VAL A 1 230 ? 8.940 -11.292 -7.958 1.00 92.88 230 VAL A C 1
ATOM 1729 O O . VAL A 1 230 ? 8.558 -10.176 -8.297 1.00 92.88 230 VAL A O 1
ATOM 1732 N N . TYR A 1 231 ? 8.167 -12.370 -8.059 1.00 96.38 231 TYR A N 1
ATOM 1733 C CA . TYR A 1 231 ? 6.787 -12.281 -8.524 1.00 96.38 231 TYR A CA 1
ATOM 1734 C C . TYR A 1 231 ? 5.900 -11.564 -7.507 1.00 96.38 231 TYR A C 1
ATOM 1736 O O . TYR A 1 231 ? 5.985 -11.808 -6.302 1.00 96.38 231 TYR A O 1
ATOM 1744 N N . LYS A 1 232 ? 5.029 -10.690 -8.010 1.00 98.00 232 LYS A N 1
ATOM 1745 C CA . LYS A 1 232 ? 4.061 -9.910 -7.239 1.00 98.00 232 LYS A CA 1
ATOM 1746 C C . LYS A 1 232 ? 2.694 -9.942 -7.904 1.00 98.00 232 LYS A C 1
ATOM 1748 O O . LYS A 1 232 ? 2.604 -10.054 -9.124 1.00 98.00 232 LYS A O 1
ATOM 1753 N N . LEU A 1 233 ? 1.647 -9.804 -7.095 1.00 98.69 233 LEU A N 1
ATOM 1754 C CA . LEU A 1 233 ? 0.321 -9.411 -7.566 1.00 98.69 233 LEU A CA 1
ATOM 1755 C C . LEU A 1 233 ? 0.219 -7.890 -7.436 1.00 98.69 233 LEU A C 1
ATOM 1757 O O . LEU A 1 233 ? 0.385 -7.341 -6.346 1.00 98.69 233 LEU A O 1
ATOM 1761 N N . LEU A 1 234 ? -0.002 -7.212 -8.559 1.00 98.50 234 LEU A N 1
ATOM 1762 C CA . LEU A 1 234 ? 0.042 -5.758 -8.678 1.00 98.50 234 LEU A CA 1
ATOM 1763 C C . LEU A 1 234 ? -1.310 -5.220 -9.132 1.00 98.50 234 LEU A C 1
ATOM 1765 O O . LEU A 1 234 ? -1.856 -5.685 -10.131 1.00 98.50 234 LEU A O 1
ATOM 1769 N N . LYS A 1 235 ? -1.797 -4.171 -8.476 1.00 98.50 235 LYS A N 1
ATOM 1770 C CA . LYS A 1 235 ? -2.967 -3.410 -8.927 1.00 98.50 235 LYS A CA 1
ATOM 1771 C C . LYS A 1 235 ? -2.573 -1.937 -9.093 1.00 98.50 235 LYS A C 1
ATOM 1773 O O . LYS A 1 235 ? -2.596 -1.184 -8.120 1.00 98.50 235 LYS A O 1
ATOM 1778 N N . PRO A 1 236 ? -2.068 -1.549 -10.280 1.00 97.75 236 PRO A N 1
ATOM 1779 C CA . PRO A 1 236 ? -1.552 -0.208 -10.530 1.00 97.75 236 PRO A CA 1
ATOM 1780 C C . PRO A 1 236 ? -2.626 0.749 -11.055 1.00 97.75 236 PRO A C 1
ATOM 1782 O O . PRO A 1 236 ? -3.533 0.329 -11.770 1.00 97.75 236 PRO A O 1
ATOM 1785 N N . PHE A 1 237 ? -2.465 2.045 -10.783 1.00 98.00 237 PHE A N 1
ATOM 1786 C CA . PHE A 1 237 ? -3.341 3.093 -11.306 1.00 98.00 237 PHE A CA 1
ATOM 1787 C C . PHE A 1 237 ? -2.565 4.334 -11.736 1.00 98.00 237 PHE A C 1
ATOM 1789 O O . PHE A 1 237 ? -1.575 4.708 -11.106 1.00 98.00 237 PHE A O 1
ATOM 1796 N N . ASN A 1 238 ? -3.088 4.990 -12.771 1.00 96.31 238 ASN A N 1
ATOM 1797 C CA . ASN A 1 238 ? -2.773 6.368 -13.131 1.00 96.31 238 ASN A CA 1
ATOM 1798 C C . ASN A 1 238 ? -3.926 7.249 -12.657 1.00 96.31 238 ASN A C 1
ATOM 1800 O O . ASN A 1 238 ? -5.089 6.931 -12.904 1.00 96.31 238 ASN A O 1
ATOM 1804 N N . LEU A 1 239 ? -3.600 8.302 -11.917 1.00 94.62 239 LEU A N 1
ATOM 1805 C CA . LEU A 1 239 ? -4.557 9.222 -11.304 1.00 94.62 239 LEU A CA 1
ATOM 1806 C C . LEU A 1 239 ? -4.707 10.517 -12.119 1.00 94.62 239 LEU A C 1
ATOM 1808 O O . LEU A 1 239 ? -5.547 11.352 -11.782 1.00 94.62 239 LEU A O 1
ATOM 1812 N N . LYS A 1 240 ? -3.899 10.676 -13.174 1.00 81.31 240 LYS A N 1
ATOM 1813 C CA . LYS A 1 240 ? -3.960 11.754 -14.166 1.00 81.31 240 LYS 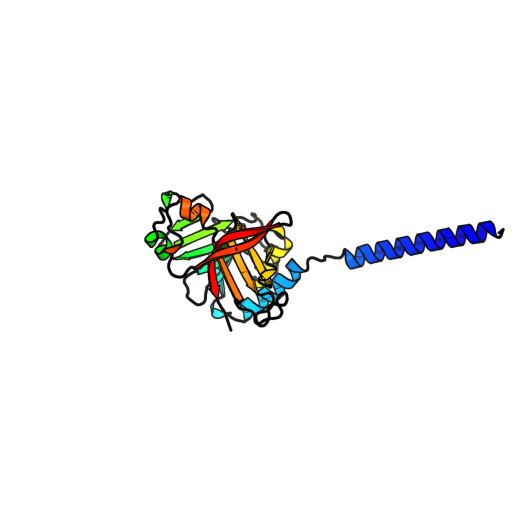A CA 1
ATOM 1814 C C . LYS A 1 240 ? -4.216 11.217 -15.571 1.00 81.31 240 LYS A C 1
ATOM 1816 O O . LYS A 1 240 ? -3.731 10.106 -15.885 1.00 81.31 240 LYS A O 1
#

pLDDT: mean 89.59, std 13.85, range [43.0, 98.88]

Secondary structure (DSSP, 8-state):
--HHHHHHHHHHHHHHHHHHHHHHHHHHHSS---HHHHHHHHHHHHHHHHSGGGEEEETTTTEEEEE-TTSSEEEEEES-TTT-SS-SEEEEEESHHHHHTT--GGG--TTEEEETTEEEEEE----PPP--SS---HHHHHHHHHHH-GGGEEEETTTTEEEEE-STT-EEEEESSSSEETTTTEE-S-SEEEEE-HHHHHHTT--GGG-TT-EEEEEEEEETTEEEEEEEEEEEE---

Foldseek 3Di:
DDPVVVVVVVVVVVVVVVVVVVVVCCCVVVPPPPVLLVLQLVLVVVVCVLCVVQKDADVQQCAIWGADPVRFKIWTAHLALQRGDQARTKMKGFCVLLVVQFFDQVQFDSQWDDDPRIIMGFHHPDNHGHPDPDDDDNSSSSSVCCVRVVVQWDADLVLCWIWGHRPPFWIKIAHSDLAANPNVGHGRPFGIKGKDQCVSSVSRTGPLVRRPQWDWAWDFDADPNDTDTGTITMNTDRSD

Organism: NCBI:txid1286362

Radius of gyration: 23.22 Å; chains: 1; bounding box: 80×55×40 Å

Sequence (240 aa):
MNKNGKLIAAVGAAAVLVAVIIAAVIQTAGGNLDVVGKQSAGSFETILNTVPDNVKADEINGGWSLTAPDGGVRFIWSGDYSQSPLHDVMLELEAAPFTDAGLDTDKLPDNYAAYDGMLMVGTKLGTEKPDSKGEATPLAAYEQIVNKHRSFINYHMDMDHYGVKLGDGNMFEWAKNMETNTVKNQNQDKDIVFVLNPEPLIAAGVDPEKVEGWVYAPVSVMEGGKTLEVYKLLKPFNLK